Protein AF-A0A7S1XBU0-F1 (afdb_monomer)

Mean predicted aligned error: 13.97 Å

InterPro domains:
  IPR010404 Chromophore lyase CpcT/CpeT [PF06206] (112-309)
  IPR010404 Chromophore lyase CpcT/CpeT [cd16338] (110-313)
  IPR038672 Chromophore lyase CpcT/CpeT superfamily [G3DSA:2.40.128.590] (106-317)

pLDDT: mean 77.62, std 25.56, range [22.45, 98.62]

Radius of gyration: 26.63 Å; Cα contacts (8 Å, |Δi|>4): 495; chains: 1; bounding box: 81×76×56 Å

Nearest PDB structures (foldseek):
  4o4s-assembly1_A  TM=8.008E-01  e=4.199E-09  Nostoc sp. PCC 7120 = FACHB-418
  3fdc-assembly1_A-2  TM=3.482E-01  e=1.605E+00  Gallus gallus
  2pff-assembly1_B  TM=5.031E-01  e=8.717E+00  Saccharomyces cerevisiae
  3e95-assembly1_C  TM=2.896E-01  e=5.050E+00  Plasmodium falciparum 3D7

Secondary structure (DSSP, 8-state):
------------------PPP-------------------------------HHHHHHHHHHHHHHHHHHHTTS--S-----------TTSHHHHHHHHHHHHHHHHHHHHHHHHHSEEEE-HHHHHHHHHTT--SGGG-----EEEEEEE-HHHH-TTEEEEEEEETT-TT-EEEEEEEEEEE-TT-SS--EEEEEEEEPHHHHHHHHHTTT-GGGS---GGGEEEE-TT--EEEEEE-S--TTSTT--EEEEEEGGG-EEEEETTTTEEEEEE-EEEE-SSEEEE--EEEETT--EEES-TT---EEEEEE-TTSTTHHHHHT-PPP----

Organism: NCBI:txid31354

Solvent-accessible surface area (backbone atoms only — not comparable to full-atom values): 19928 Å² total; per-residue (Å²): 141,83,89,82,84,83,88,85,87,86,82,79,92,75,90,80,84,87,80,81,89,78,92,77,90,80,84,88,82,90,83,88,84,89,84,87,86,84,88,80,95,71,89,76,80,78,72,70,87,66,71,50,74,67,49,52,49,49,54,48,53,51,48,53,50,52,48,54,56,51,60,72,67,68,77,85,67,97,65,89,76,75,70,74,72,76,70,50,78,82,34,71,66,46,44,51,53,50,52,53,45,53,51,52,25,49,56,50,48,57,53,46,52,65,42,62,39,49,39,28,34,18,54,70,55,31,54,55,31,46,76,70,73,29,39,45,71,94,50,62,24,61,73,42,44,30,40,37,27,44,74,32,39,94,63,70,34,82,46,27,32,42,36,42,30,20,38,73,28,28,66,85,47,62,80,48,71,47,38,36,39,46,42,73,36,88,84,44,90,85,39,30,33,36,32,41,42,42,41,63,37,72,68,54,50,48,59,31,53,79,50,68,64,40,65,90,81,46,98,64,54,74,85,45,47,71,50,59,50,78,70,52,40,35,39,33,38,80,50,92,60,79,50,90,94,49,84,67,53,70,30,35,40,36,38,32,65,94,69,28,28,75,45,81,36,83,88,78,72,40,55,33,40,36,30,55,47,33,40,34,34,82,56,36,45,29,40,35,55,33,34,21,36,89,88,64,47,81,71,52,62,49,86,77,70,53,57,51,56,17,36,55,48,49,94,85,44,96,58,32,27,37,75,70,49,50,68,79,76,88,77,81,130

Sequence (333 aa):
MGFVGPVWWSRKEEDIPCRRNQSKRLNGVRVTVLASSRSEDLGAFDGVLRDSVLETKWKREERERSAAERQGKCDVCAQETVTPSLASPYSAQSLARRMVRRDLARRRMDEFLAWFSGDFDNYAQVAQERALGLFPREGGGHEHIHCQLQNLDSTLGNGHIFAKYYFDGNPSKIFRSRLYRVSISDSSASGELEMRIYRFYAETESRLREHNFDVTKVDLTKDDLYEWLEGCEVFWYKGDGNVEGLNHQPHFIGYMEGGGCSVFSREIQGMIHIKDDLIMTQKDLWVNDRGFTDNGDYVYGNRRGIHYKMQRVLPGDELWWTVTGSPPSNEHV

Structure (mmCIF, N/CA/C/O backbone):
data_AF-A0A7S1XBU0-F1
#
_entry.id   AF-A0A7S1XBU0-F1
#
loop_
_atom_site.group_PDB
_atom_site.id
_atom_site.type_symbol
_atom_site.label_atom_id
_atom_site.label_alt_id
_atom_site.label_comp_id
_atom_site.label_asym_id
_atom_site.label_entity_id
_atom_site.label_seq_id
_atom_site.pdbx_PDB_ins_code
_atom_site.Cartn_x
_atom_site.Cartn_y
_atom_site.Cartn_z
_atom_site.occupancy
_atom_site.B_iso_or_equiv
_atom_site.auth_seq_id
_atom_site.auth_comp_id
_atom_site.auth_asym_id
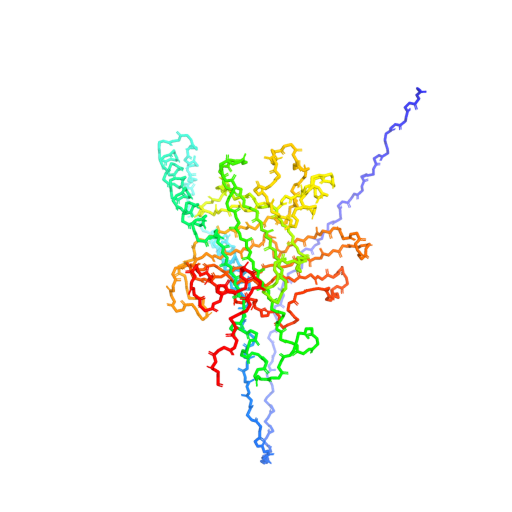_atom_site.auth_atom_id
_atom_site.pdbx_PDB_model_num
ATOM 1 N N . MET A 1 1 ? 45.589 -10.520 23.676 1.00 29.72 1 MET A N 1
ATOM 2 C CA . MET A 1 1 ? 46.469 -11.229 22.720 1.00 29.72 1 MET A CA 1
ATOM 3 C C . MET A 1 1 ? 46.514 -12.691 23.119 1.00 29.72 1 MET A C 1
ATOM 5 O O . MET A 1 1 ? 46.835 -12.961 24.265 1.00 29.72 1 MET A O 1
ATOM 9 N N . GLY A 1 2 ? 46.143 -13.596 22.213 1.00 29.47 2 GLY A N 1
ATOM 10 C CA . GLY A 1 2 ? 46.137 -15.041 22.460 1.00 29.47 2 GLY A CA 1
ATOM 11 C C . GLY A 1 2 ? 45.048 -15.748 21.660 1.00 29.47 2 GLY A C 1
ATOM 12 O O . GLY A 1 2 ? 44.014 -16.100 22.207 1.00 29.47 2 GLY A O 1
ATOM 13 N N . PHE A 1 3 ? 45.276 -15.862 20.352 1.00 22.45 3 PHE A N 1
ATOM 14 C CA . PHE A 1 3 ? 44.464 -16.579 19.369 1.00 22.45 3 PHE A CA 1
ATOM 15 C C . PHE A 1 3 ? 44.333 -18.073 19.700 1.00 22.45 3 PHE A C 1
ATOM 17 O O . PHE A 1 3 ? 45.345 -18.717 19.958 1.00 22.45 3 PHE A O 1
ATOM 24 N N . VAL A 1 4 ? 43.132 -18.637 19.533 1.00 28.11 4 VAL A N 1
ATOM 25 C CA . VAL A 1 4 ? 42.937 -20.051 19.172 1.00 28.11 4 VAL A CA 1
ATOM 26 C C . VAL A 1 4 ? 41.766 -20.129 18.185 1.00 28.11 4 VAL A C 1
ATOM 28 O O . VAL A 1 4 ? 40.623 -19.863 18.544 1.00 28.11 4 VAL A O 1
ATOM 31 N N . GLY A 1 5 ? 42.069 -20.444 16.926 1.00 24.11 5 GLY A N 1
ATOM 32 C CA . GLY A 1 5 ? 41.112 -20.922 15.919 1.00 24.11 5 GLY A CA 1
ATOM 33 C C . GLY A 1 5 ? 41.384 -22.402 15.600 1.00 24.11 5 GLY A C 1
ATOM 34 O O . GLY A 1 5 ? 42.206 -23.026 16.267 1.00 24.11 5 GLY A O 1
ATOM 35 N N . PRO A 1 6 ? 40.786 -22.962 14.539 1.00 28.69 6 PRO A N 1
ATOM 36 C CA . PRO A 1 6 ? 39.412 -23.455 14.524 1.00 28.69 6 PRO A CA 1
ATOM 37 C C . PRO A 1 6 ? 39.359 -24.992 14.419 1.00 28.69 6 PRO A C 1
ATOM 39 O O . PRO A 1 6 ? 40.221 -25.618 13.803 1.00 28.69 6 PRO A O 1
ATOM 42 N N . VAL A 1 7 ? 38.307 -25.604 14.972 1.00 26.03 7 VAL A N 1
ATOM 43 C CA . VAL A 1 7 ? 38.049 -27.047 14.832 1.00 26.03 7 VAL A CA 1
ATOM 44 C C . VAL A 1 7 ? 37.130 -27.286 13.640 1.00 26.03 7 VAL A C 1
ATOM 46 O O . VAL A 1 7 ? 35.955 -26.927 13.647 1.00 26.03 7 VAL A O 1
ATOM 49 N N . TRP A 1 8 ? 37.705 -27.912 12.620 1.00 23.62 8 TRP A N 1
ATOM 50 C CA . TRP A 1 8 ? 37.027 -28.490 11.471 1.00 23.62 8 TRP A CA 1
ATOM 51 C C . TRP A 1 8 ? 36.286 -29.767 11.881 1.00 23.62 8 TRP A C 1
ATOM 53 O O . TRP A 1 8 ? 36.891 -30.668 12.459 1.00 23.62 8 TRP A O 1
ATOM 63 N N . TRP A 1 9 ? 35.014 -29.887 11.504 1.00 25.33 9 TRP A N 1
ATOM 64 C CA . TRP A 1 9 ? 34.333 -31.178 11.415 1.00 25.33 9 TRP A CA 1
ATOM 65 C C . TRP A 1 9 ? 33.979 -31.445 9.956 1.00 25.33 9 TRP A C 1
ATOM 67 O O . TRP A 1 9 ? 33.115 -30.798 9.376 1.00 25.33 9 TRP A O 1
ATOM 77 N N . SER A 1 10 ? 34.685 -32.413 9.374 1.00 24.23 10 SER A N 1
ATOM 78 C CA . SER A 1 10 ? 34.325 -33.088 8.134 1.00 24.23 10 SER A CA 1
ATOM 79 C C . SER A 1 10 ? 33.956 -34.520 8.498 1.00 24.23 10 SER A C 1
ATOM 81 O O . SER A 1 10 ? 34.768 -35.234 9.097 1.00 24.23 10 SER A O 1
ATOM 83 N N . ARG A 1 11 ? 32.736 -34.955 8.168 1.00 28.02 11 ARG A N 1
ATOM 84 C CA . ARG A 1 11 ? 32.425 -36.384 8.107 1.00 28.02 11 ARG A CA 1
ATOM 85 C C . ARG A 1 11 ? 31.273 -36.689 7.147 1.00 28.02 11 ARG A C 1
ATOM 87 O O . ARG A 1 11 ? 30.118 -36.454 7.463 1.00 28.02 11 ARG A O 1
ATOM 94 N N . LYS A 1 12 ? 31.698 -37.293 6.035 1.00 27.72 12 LYS A N 1
ATOM 95 C CA . LYS A 1 12 ? 31.129 -38.434 5.302 1.00 27.72 12 LYS A CA 1
ATOM 96 C C . LYS A 1 12 ? 29.711 -38.309 4.740 1.00 27.72 12 LYS A C 1
ATOM 98 O O . LYS A 1 12 ? 28.726 -38.544 5.426 1.00 27.72 12 LYS A O 1
ATOM 103 N N . GLU A 1 13 ? 29.689 -38.089 3.428 1.00 29.03 13 GLU A N 1
ATOM 104 C CA . GLU A 1 13 ? 28.691 -38.630 2.507 1.00 29.03 13 GLU A CA 1
ATOM 105 C C . GLU A 1 13 ? 28.627 -40.160 2.661 1.00 29.03 13 GLU A C 1
ATOM 107 O O . GLU A 1 13 ? 29.652 -40.844 2.591 1.00 29.03 13 GLU A O 1
ATOM 112 N N . GLU A 1 14 ? 27.427 -40.686 2.905 1.00 31.09 14 GLU A N 1
ATOM 113 C CA . GLU A 1 14 ? 27.112 -42.108 2.790 1.00 31.09 14 GLU A CA 1
ATOM 114 C C . GLU A 1 14 ? 26.191 -42.311 1.583 1.00 31.09 14 GLU A C 1
ATOM 116 O O . GLU A 1 14 ? 25.179 -41.627 1.415 1.00 31.09 14 GLU A O 1
ATOM 121 N N . ASP A 1 15 ? 26.596 -43.253 0.733 1.00 28.41 15 ASP A N 1
ATOM 122 C CA . ASP A 1 15 ? 25.962 -43.648 -0.518 1.00 28.41 15 ASP A CA 1
ATOM 123 C C . ASP A 1 15 ? 24.523 -44.155 -0.324 1.00 28.41 15 ASP A C 1
ATOM 125 O O . ASP A 1 15 ? 24.266 -45.109 0.415 1.00 28.41 15 ASP A O 1
ATOM 129 N N . ILE A 1 16 ? 23.576 -43.578 -1.071 1.00 33.28 16 ILE A N 1
ATOM 130 C CA . ILE A 1 16 ? 22.188 -44.052 -1.164 1.00 33.28 16 ILE A CA 1
ATOM 131 C C . ILE A 1 16 ? 22.043 -44.925 -2.424 1.00 33.28 16 ILE A C 1
ATOM 133 O O . ILE A 1 16 ? 22.116 -44.402 -3.540 1.00 33.28 16 ILE A O 1
ATOM 137 N N . PRO A 1 17 ? 21.781 -46.243 -2.313 1.00 32.31 17 PRO A N 1
ATOM 138 C CA . PRO A 1 17 ? 21.561 -47.079 -3.483 1.00 32.31 17 PRO A CA 1
ATOM 139 C C . PRO A 1 17 ? 20.142 -46.916 -4.048 1.00 32.31 17 PRO A C 1
ATOM 141 O O . PRO A 1 17 ? 19.124 -47.119 -3.384 1.00 32.31 17 PRO A O 1
ATOM 144 N N . CYS A 1 18 ? 20.113 -46.608 -5.341 1.00 24.56 18 CYS A N 1
ATOM 145 C CA . CYS A 1 18 ? 18.953 -46.483 -6.213 1.00 24.56 18 CYS A CA 1
ATOM 146 C C . CYS A 1 18 ? 18.118 -47.788 -6.248 1.00 24.56 18 CYS A C 1
ATOM 148 O O . CYS A 1 18 ? 18.567 -48.806 -6.783 1.00 24.56 18 CYS A O 1
ATOM 150 N N . ARG A 1 19 ? 16.886 -47.786 -5.710 1.00 29.34 19 ARG A N 1
ATOM 151 C CA . ARG A 1 19 ? 15.936 -48.907 -5.871 1.00 29.34 19 ARG A CA 1
ATOM 152 C C . ARG A 1 19 ? 15.031 -48.697 -7.084 1.00 29.34 19 ARG A C 1
ATOM 154 O O . ARG A 1 19 ? 14.256 -47.751 -7.159 1.00 29.34 19 ARG A O 1
ATOM 161 N N . ARG A 1 20 ? 15.128 -49.648 -8.017 1.00 29.42 20 ARG A N 1
ATOM 162 C CA . ARG A 1 20 ? 14.283 -49.810 -9.207 1.00 29.42 20 ARG A CA 1
ATOM 163 C C . ARG A 1 20 ? 12.822 -50.090 -8.843 1.00 29.42 20 ARG A C 1
ATOM 165 O O . ARG A 1 20 ? 12.534 -50.984 -8.050 1.00 29.42 20 ARG A O 1
ATOM 172 N N . ASN A 1 21 ? 11.926 -49.401 -9.546 1.00 29.02 21 ASN A N 1
ATOM 173 C CA . ASN A 1 21 ? 10.512 -49.737 -9.680 1.00 29.02 21 ASN A CA 1
ATOM 174 C C . ASN A 1 21 ? 10.328 -51.157 -10.240 1.00 29.02 21 ASN A C 1
ATOM 176 O O . ASN A 1 21 ? 10.861 -51.485 -11.300 1.00 29.02 21 ASN A O 1
ATOM 180 N N . GLN A 1 22 ? 9.504 -51.969 -9.577 1.00 28.19 22 GLN A N 1
ATOM 181 C CA . GLN A 1 22 ? 8.858 -53.131 -10.186 1.00 28.19 22 GLN A CA 1
ATOM 182 C C . GLN A 1 22 ? 7.344 -52.956 -10.101 1.00 28.19 22 GLN A C 1
ATOM 184 O O . GLN A 1 22 ? 6.767 -52.925 -9.017 1.00 28.19 22 GLN A O 1
ATOM 189 N N . SER A 1 23 ? 6.701 -52.860 -11.265 1.00 27.66 23 SER A N 1
ATOM 190 C CA . SER A 1 23 ? 5.251 -52.958 -11.386 1.00 27.66 23 SER A CA 1
ATOM 191 C C . SER A 1 23 ? 4.812 -54.401 -11.139 1.00 27.66 23 SER A C 1
ATOM 193 O O . SER A 1 23 ? 5.360 -55.319 -11.754 1.00 27.66 23 SER A O 1
ATOM 195 N N . LYS A 1 24 ? 3.764 -54.603 -10.342 1.00 30.05 24 LYS A N 1
ATOM 196 C CA . LYS A 1 24 ? 2.944 -55.815 -10.399 1.00 30.05 24 LYS A CA 1
ATOM 197 C C . LYS A 1 24 ? 1.480 -55.414 -10.539 1.00 30.05 24 LYS A C 1
ATOM 199 O O . LYS A 1 24 ? 0.909 -54.795 -9.651 1.00 30.05 24 LYS A O 1
ATOM 204 N N . ARG A 1 25 ? 0.900 -55.780 -11.685 1.00 28.72 25 ARG A N 1
ATOM 205 C CA . ARG A 1 25 ? -0.547 -55.907 -11.887 1.00 28.72 25 ARG A CA 1
ATOM 206 C C . ARG A 1 25 ? -1.045 -57.082 -11.055 1.00 28.72 25 ARG A C 1
ATOM 208 O O . ARG A 1 25 ? -0.448 -58.149 -11.153 1.00 28.72 25 ARG A O 1
ATOM 215 N N . LEU A 1 26 ? -2.164 -56.919 -10.355 1.00 31.89 26 LEU A N 1
ATOM 216 C CA . LEU A 1 26 ? -3.049 -58.019 -9.978 1.00 31.89 26 LEU A CA 1
ATOM 217 C C . LEU A 1 26 ? -4.512 -57.558 -10.024 1.00 31.89 26 LEU A C 1
ATOM 219 O O . LEU A 1 26 ? -4.818 -56.372 -9.946 1.00 31.89 26 LEU A O 1
ATOM 223 N N . ASN A 1 27 ? -5.355 -58.553 -10.273 1.00 29.84 27 ASN A N 1
ATOM 224 C CA . ASN A 1 27 ? -6.700 -58.506 -10.824 1.00 29.84 27 ASN A CA 1
ATOM 225 C C . ASN A 1 27 ? -7.773 -57.990 -9.857 1.00 29.8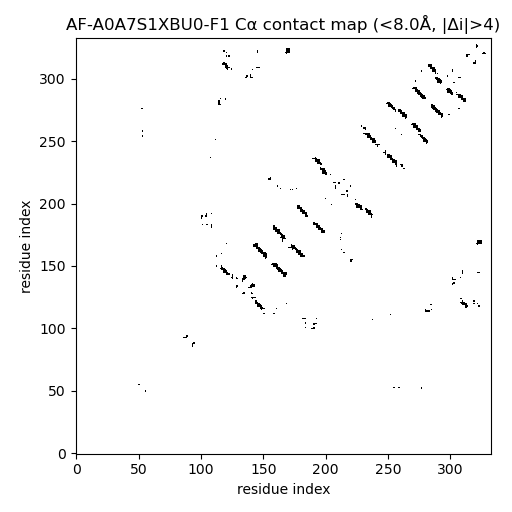4 27 ASN A C 1
ATOM 227 O O . ASN A 1 27 ? -7.576 -57.919 -8.648 1.00 29.84 27 ASN A O 1
ATOM 231 N N . GLY A 1 28 ? -8.919 -57.638 -10.444 1.00 26.94 28 GLY A N 1
ATOM 232 C CA . GLY A 1 28 ? -10.021 -56.962 -9.781 1.00 26.94 28 GLY A CA 1
ATOM 233 C C . GLY A 1 28 ? -10.907 -57.834 -8.901 1.00 26.94 28 GLY A C 1
ATOM 234 O O . GLY A 1 28 ? -10.901 -59.056 -8.993 1.00 26.94 28 GLY A O 1
ATOM 235 N N . VAL A 1 29 ? -11.751 -57.146 -8.133 1.00 26.48 29 VAL A N 1
ATOM 236 C CA . VAL A 1 29 ? -13.045 -57.626 -7.643 1.00 26.48 29 VAL A CA 1
ATOM 237 C C . VAL A 1 29 ? -13.988 -56.420 -7.628 1.00 26.48 29 VAL A C 1
ATOM 239 O O . VAL A 1 29 ? -13.704 -55.397 -7.009 1.00 26.48 29 VAL A O 1
ATOM 242 N N . ARG A 1 30 ? -15.098 -56.538 -8.360 1.00 26.58 30 ARG A N 1
ATOM 243 C CA . ARG A 1 30 ? -16.264 -55.651 -8.283 1.00 26.58 30 ARG A CA 1
ATOM 244 C C . ARG A 1 30 ? -17.042 -56.008 -7.020 1.00 26.58 30 ARG A C 1
ATOM 246 O O . ARG A 1 30 ? -17.397 -57.171 -6.856 1.00 26.58 30 ARG A O 1
ATOM 253 N N . VAL A 1 31 ? -17.392 -55.016 -6.208 1.00 26.94 31 VAL A N 1
ATOM 254 C CA . VAL A 1 31 ? -18.492 -55.142 -5.245 1.00 26.94 31 VAL A CA 1
ATOM 255 C C . VAL A 1 31 ? -19.471 -54.008 -5.509 1.00 26.94 31 VAL A C 1
ATOM 257 O O . VAL A 1 31 ? -19.143 -52.832 -5.390 1.00 26.94 31 VAL A O 1
ATOM 260 N N . THR A 1 32 ? -20.667 -54.396 -5.939 1.00 24.42 32 THR A N 1
ATOM 261 C CA . THR A 1 32 ? -21.840 -53.542 -6.098 1.00 24.42 32 THR A CA 1
ATOM 262 C C . THR A 1 32 ? -22.663 -53.669 -4.824 1.00 24.42 32 THR A C 1
ATOM 264 O O . THR A 1 32 ? -23.050 -54.779 -4.470 1.00 24.42 32 THR A O 1
ATOM 267 N N . VAL A 1 33 ? -22.962 -52.556 -4.158 1.00 26.31 33 VAL A N 1
ATOM 268 C CA . VAL A 1 33 ? -24.043 -52.492 -3.167 1.00 26.31 33 VAL A CA 1
ATOM 269 C C . VAL A 1 33 ? -24.947 -51.331 -3.560 1.00 26.31 33 VAL A C 1
ATOM 271 O O . VAL A 1 33 ? -24.549 -50.172 -3.513 1.00 26.31 33 VAL A O 1
ATOM 274 N N . LEU A 1 34 ? -26.153 -51.678 -4.002 1.00 24.38 34 LEU A N 1
ATOM 275 C CA . LEU A 1 34 ? -27.295 -50.781 -4.117 1.00 24.38 34 LEU A CA 1
ATOM 276 C C . LEU A 1 34 ? -28.132 -50.944 -2.849 1.00 24.38 34 LEU A C 1
ATOM 278 O O . LEU A 1 34 ? -28.569 -52.055 -2.557 1.00 24.38 34 LEU A O 1
ATOM 282 N N . ALA A 1 35 ? -28.415 -49.847 -2.154 1.00 25.53 35 ALA A N 1
ATOM 283 C CA . ALA A 1 35 ? -29.636 -49.703 -1.371 1.00 25.53 35 ALA A CA 1
ATOM 284 C C . ALA A 1 35 ? -29.972 -48.216 -1.235 1.00 25.53 35 ALA A C 1
ATOM 286 O O . ALA A 1 35 ? -29.141 -47.401 -0.845 1.00 25.53 35 ALA A O 1
ATOM 287 N N . SER A 1 36 ? -31.199 -47.887 -1.623 1.00 25.34 36 SER A N 1
ATOM 288 C CA . SER A 1 36 ? -31.783 -46.553 -1.660 1.00 25.34 36 SER A CA 1
ATOM 289 C C . SER A 1 36 ? -32.419 -46.176 -0.322 1.00 25.34 36 SER A C 1
ATOM 291 O O . SER A 1 36 ? -33.006 -47.047 0.316 1.00 25.34 36 SER A O 1
ATOM 293 N N . SER A 1 37 ? -32.475 -44.890 0.019 1.00 26.62 37 SER A N 1
ATOM 294 C CA . SER A 1 37 ? -33.727 -44.171 0.334 1.00 26.62 37 SER A CA 1
ATOM 295 C C . SER A 1 37 ? -33.436 -42.708 0.706 1.00 26.62 37 SER A C 1
ATOM 297 O O . SER A 1 37 ? -32.292 -42.319 0.896 1.00 26.62 37 SER A O 1
ATOM 299 N N . ARG A 1 38 ? -34.490 -41.896 0.618 1.00 25.75 38 ARG A N 1
ATOM 300 C CA . ARG A 1 38 ? -34.554 -40.453 0.348 1.00 25.75 38 ARG A CA 1
ATOM 301 C C . ARG A 1 38 ? -34.405 -39.544 1.582 1.00 25.75 38 ARG A C 1
ATOM 303 O O . ARG A 1 38 ? -34.593 -40.008 2.696 1.00 25.75 38 ARG A O 1
ATOM 310 N N . SER A 1 39 ? -34.286 -38.248 1.238 1.00 24.98 39 SER A N 1
ATOM 311 C CA . SER A 1 39 ? -34.705 -37.012 1.938 1.00 24.98 39 SER A CA 1
ATOM 312 C C . SER A 1 39 ? -33.729 -36.496 3.008 1.00 24.98 39 SER A C 1
ATOM 314 O O . SER A 1 39 ? -33.247 -37.282 3.803 1.00 24.98 39 SER A O 1
ATOM 316 N N . GLU A 1 40 ? -33.339 -35.220 3.081 1.00 26.47 40 GLU A N 1
ATOM 317 C CA . GLU A 1 40 ? -34.032 -33.958 2.773 1.00 26.47 40 GLU A CA 1
ATOM 318 C C . GLU A 1 40 ? -33.045 -32.844 2.355 1.00 26.47 40 GLU A C 1
ATOM 320 O O . GLU A 1 40 ? -31.836 -32.942 2.564 1.00 26.47 40 GLU A O 1
ATOM 325 N N . ASP A 1 41 ? -33.606 -31.796 1.751 1.00 34.25 41 ASP A N 1
ATOM 326 C CA . ASP A 1 41 ? -32.986 -30.547 1.311 1.00 34.25 41 ASP A CA 1
ATOM 327 C C . ASP A 1 41 ? -32.130 -29.844 2.376 1.00 34.25 41 ASP A C 1
ATOM 329 O O . ASP A 1 41 ? -32.646 -29.342 3.371 1.00 34.25 41 ASP A O 1
ATOM 333 N N . LEU A 1 42 ? -30.845 -29.659 2.070 1.00 27.70 42 LEU A N 1
ATOM 334 C CA . LEU A 1 42 ? -30.080 -28.469 2.443 1.00 27.70 42 LEU A CA 1
ATOM 335 C C . LEU A 1 42 ? -29.182 -28.117 1.256 1.00 27.70 42 LEU A C 1
ATOM 337 O O . LEU A 1 42 ? -28.325 -28.903 0.854 1.00 27.70 42 LEU A O 1
ATOM 341 N N . GLY A 1 43 ? -29.427 -26.947 0.664 1.00 25.59 43 GLY A N 1
ATOM 342 C CA . GLY A 1 43 ? -28.693 -26.433 -0.487 1.00 25.59 43 GLY A CA 1
ATOM 343 C C . GLY A 1 43 ? -27.195 -26.378 -0.207 1.00 25.59 43 GLY A C 1
ATOM 344 O O . GLY A 1 43 ? -26.714 -25.502 0.511 1.00 25.59 43 GLY A O 1
ATOM 345 N N . ALA A 1 44 ? -26.467 -27.323 -0.793 1.00 25.05 44 ALA A N 1
ATOM 346 C CA . ALA A 1 44 ? -25.021 -27.327 -0.828 1.00 25.05 44 ALA A CA 1
ATOM 347 C C . ALA A 1 44 ? -24.548 -26.123 -1.653 1.00 25.05 44 ALA A C 1
ATOM 349 O O . ALA A 1 44 ? -24.582 -26.134 -2.884 1.00 25.05 44 ALA A O 1
ATOM 350 N N . PHE A 1 45 ? -24.092 -25.075 -0.965 1.00 30.73 45 PHE A N 1
ATOM 351 C CA . PHE A 1 45 ? -23.073 -24.189 -1.513 1.00 30.73 45 PHE A CA 1
ATOM 352 C C . PHE A 1 45 ? -21.807 -25.032 -1.672 1.00 30.73 45 PHE A C 1
ATOM 354 O O . PHE A 1 45 ? -20.984 -25.129 -0.764 1.00 30.73 45 PHE A O 1
ATOM 361 N N . ASP A 1 46 ? -21.686 -25.681 -2.827 1.00 25.53 46 ASP A N 1
ATOM 362 C CA . ASP A 1 46 ? -20.451 -26.308 -3.281 1.00 25.53 46 ASP A CA 1
ATOM 363 C C . ASP A 1 46 ? -19.485 -25.188 -3.694 1.00 25.53 46 ASP A C 1
ATOM 365 O O . ASP A 1 46 ? -19.255 -24.884 -4.866 1.00 25.53 46 ASP A O 1
ATOM 369 N N . GLY A 1 47 ? -18.993 -24.473 -2.681 1.00 27.42 47 GLY A N 1
ATOM 370 C CA . GLY A 1 47 ? -17.839 -23.602 -2.781 1.00 27.42 47 GLY A CA 1
ATOM 371 C C . GLY A 1 47 ? -16.619 -24.487 -2.954 1.00 27.42 47 GLY A C 1
ATOM 372 O O . GLY A 1 47 ? -15.894 -24.738 -1.995 1.00 27.42 47 GLY A O 1
ATOM 373 N N . VAL A 1 48 ? -16.427 -24.983 -4.177 1.00 27.16 48 VAL A N 1
ATOM 374 C CA . VAL A 1 48 ? -15.172 -25.589 -4.611 1.00 27.16 48 VAL A CA 1
ATOM 375 C C . VAL A 1 48 ? -14.066 -24.630 -4.178 1.00 27.16 48 VAL A C 1
ATOM 377 O O . VAL A 1 48 ? -14.008 -23.500 -4.662 1.00 27.16 48 VAL A O 1
ATOM 380 N N . LEU A 1 49 ? -13.235 -25.065 -3.228 1.00 33.69 49 LEU A N 1
ATOM 381 C CA . LEU A 1 49 ? -11.940 -24.469 -2.917 1.00 33.69 49 LEU A CA 1
ATOM 382 C C . LEU A 1 49 ? -11.168 -24.409 -4.233 1.00 33.69 49 LEU A C 1
ATOM 384 O O . LEU A 1 49 ? -10.625 -25.408 -4.699 1.00 33.69 49 LEU A O 1
ATOM 388 N N . ARG A 1 50 ? -11.243 -23.255 -4.890 1.00 45.03 50 ARG A N 1
ATOM 389 C CA . ARG A 1 50 ? -10.526 -22.973 -6.123 1.00 45.03 50 ARG A CA 1
ATOM 390 C C . ARG A 1 50 ? -9.206 -22.342 -5.738 1.00 45.03 50 ARG A C 1
ATOM 392 O O . ARG A 1 50 ? -9.167 -21.429 -4.916 1.00 45.03 50 ARG A O 1
ATOM 399 N N . ASP A 1 51 ? -8.166 -22.891 -6.340 1.00 37.25 51 ASP A N 1
ATOM 400 C CA . ASP A 1 51 ? -6.776 -22.487 -6.244 1.00 37.25 51 ASP A CA 1
ATOM 401 C C . ASP A 1 51 ? -6.615 -20.979 -6.051 1.00 37.25 51 ASP A C 1
ATOM 403 O O . ASP A 1 51 ? -7.105 -20.182 -6.857 1.00 37.25 51 ASP A O 1
ATOM 407 N N . SER A 1 52 ? -5.891 -20.573 -5.006 1.00 51.88 52 SER A N 1
ATOM 408 C CA . SER A 1 52 ? -5.480 -19.175 -4.881 1.00 51.88 52 SER A CA 1
ATOM 409 C C . SER A 1 52 ? -4.641 -18.758 -6.101 1.00 51.88 52 SER A C 1
ATOM 411 O O . SER A 1 52 ? -4.111 -19.592 -6.842 1.00 51.88 52 SER A O 1
ATOM 413 N N . VAL A 1 53 ? -4.473 -17.453 -6.330 1.00 53.16 53 VAL A N 1
ATOM 414 C CA . VAL A 1 53 ? -3.598 -16.949 -7.408 1.00 53.16 53 VAL A CA 1
ATOM 415 C C . VAL A 1 53 ? -2.175 -17.522 -7.276 1.00 53.16 53 VAL A C 1
ATOM 417 O O . VAL A 1 53 ? -1.560 -17.878 -8.285 1.00 53.16 53 VAL A O 1
ATOM 420 N N . LEU A 1 54 ? -1.694 -17.719 -6.040 1.00 48.16 54 LEU A N 1
ATOM 421 C CA . LEU A 1 54 ? -0.442 -18.425 -5.747 1.00 48.16 54 LEU A CA 1
ATOM 422 C C . LEU A 1 54 ? -0.467 -19.880 -6.217 1.00 48.16 54 LEU A C 1
ATOM 424 O O . LEU A 1 54 ? 0.504 -20.343 -6.805 1.00 48.16 54 LEU A O 1
ATOM 428 N N . GLU A 1 55 ? -1.567 -20.596 -6.008 1.00 49.91 55 GLU A N 1
ATOM 429 C CA . GLU A 1 55 ? -1.709 -21.985 -6.439 1.00 49.91 55 GLU A CA 1
ATOM 430 C C . GLU A 1 55 ? -1.828 -22.098 -7.970 1.00 49.91 55 GLU A C 1
ATOM 432 O O . GLU A 1 55 ? -1.268 -23.015 -8.568 1.00 49.91 55 GLU A O 1
ATOM 437 N N . THR A 1 56 ? -2.432 -21.110 -8.635 1.00 51.84 56 THR A N 1
ATOM 438 C CA . THR A 1 56 ? -2.461 -21.023 -10.106 1.00 51.84 56 THR A CA 1
ATOM 439 C C . THR A 1 56 ? -1.064 -20.773 -10.686 1.00 51.84 56 THR A C 1
ATOM 441 O O . THR A 1 56 ? -0.677 -21.414 -11.670 1.00 51.84 56 THR A O 1
ATOM 444 N N . LYS A 1 57 ? -0.275 -19.877 -10.072 1.00 56.25 57 LYS A N 1
ATOM 445 C CA . LYS A 1 57 ? 1.116 -19.628 -10.476 1.00 56.25 57 LYS A CA 1
ATOM 446 C C . LYS A 1 57 ? 2.008 -20.832 -10.173 1.00 56.25 57 LYS A C 1
ATOM 448 O O . LYS A 1 57 ? 2.736 -21.261 -11.059 1.00 56.25 57 LYS A O 1
ATOM 453 N N . TRP A 1 58 ? 1.886 -21.436 -8.991 1.00 60.16 58 TRP A N 1
ATOM 454 C CA . TRP A 1 58 ? 2.609 -22.654 -8.623 1.00 60.16 58 TRP A CA 1
ATOM 455 C C . TRP A 1 58 ? 2.313 -23.796 -9.600 1.00 60.16 58 TRP A C 1
ATOM 457 O O . TRP A 1 58 ? 3.240 -24.386 -10.145 1.00 60.16 58 TRP A O 1
ATOM 467 N N . LYS A 1 59 ? 1.041 -24.033 -9.944 1.00 56.09 59 LYS A N 1
ATOM 468 C CA . LYS A 1 59 ? 0.651 -25.030 -10.957 1.00 56.09 59 LYS A CA 1
ATOM 469 C C . LYS A 1 59 ? 1.209 -24.705 -12.344 1.00 56.09 59 LYS A C 1
ATOM 471 O O . LYS A 1 59 ? 1.496 -25.622 -13.114 1.00 56.09 59 LYS A O 1
ATOM 476 N N . ARG A 1 60 ? 1.380 -23.426 -12.695 1.00 62.59 60 ARG A N 1
ATOM 477 C CA . ARG A 1 60 ? 2.042 -23.011 -13.942 1.00 62.59 60 ARG A CA 1
ATOM 478 C C . ARG A 1 60 ? 3.550 -23.268 -13.894 1.00 62.59 60 ARG A C 1
ATOM 480 O O . ARG A 1 60 ? 4.067 -23.894 -14.813 1.00 62.59 60 ARG A O 1
ATOM 487 N N . GLU A 1 61 ? 4.228 -22.861 -12.826 1.00 63.81 61 GLU A N 1
ATOM 488 C CA . GLU A 1 61 ? 5.665 -23.082 -12.619 1.00 63.81 61 GLU A CA 1
ATOM 489 C C . GLU A 1 61 ? 6.001 -24.583 -12.537 1.00 63.81 61 GLU A C 1
ATOM 491 O O . GLU A 1 61 ? 7.004 -25.031 -13.089 1.00 63.81 61 GLU A O 1
ATOM 496 N N . GLU A 1 62 ? 5.138 -25.395 -11.924 1.00 65.06 62 GLU A N 1
ATOM 497 C CA . GLU A 1 62 ? 5.276 -26.852 -11.842 1.00 65.06 62 GLU A CA 1
ATOM 498 C C . GLU A 1 62 ? 5.039 -27.528 -13.203 1.00 65.06 62 GLU A C 1
ATOM 500 O O . GLU A 1 62 ? 5.747 -28.475 -13.557 1.00 65.06 62 GLU A O 1
ATOM 505 N N . ARG A 1 63 ? 4.110 -27.008 -14.022 1.00 66.50 63 ARG A N 1
ATOM 506 C CA . ARG A 1 63 ? 3.924 -27.439 -15.420 1.00 66.50 63 ARG A CA 1
ATOM 507 C C . ARG A 1 63 ? 5.115 -27.070 -16.296 1.00 66.50 63 ARG A C 1
ATOM 509 O O . ARG A 1 63 ? 5.539 -27.902 -17.091 1.00 66.50 63 ARG A O 1
ATOM 516 N N . GLU A 1 64 ? 5.659 -25.866 -16.152 1.00 66.00 64 GLU A N 1
ATOM 517 C CA . GLU A 1 64 ? 6.843 -25.407 -16.889 1.00 66.00 64 GLU A CA 1
ATOM 518 C C . GLU A 1 64 ? 8.089 -26.217 -16.484 1.00 66.00 64 GLU A C 1
ATOM 520 O O . GLU A 1 64 ? 8.837 -26.675 -17.351 1.00 66.00 64 GLU A O 1
ATOM 525 N N . ARG A 1 65 ? 8.251 -26.522 -15.188 1.00 67.75 65 ARG A N 1
ATOM 526 C CA . ARG A 1 65 ? 9.313 -27.399 -14.665 1.00 67.75 65 ARG A CA 1
ATOM 527 C C . ARG A 1 65 ? 9.156 -28.843 -15.149 1.00 67.75 65 ARG A C 1
ATOM 529 O O . ARG A 1 65 ? 10.115 -29.426 -15.644 1.00 67.75 65 ARG A O 1
ATOM 536 N N . SER A 1 66 ? 7.941 -29.390 -15.100 1.00 64.88 66 SER A N 1
ATOM 537 C CA . SER A 1 66 ? 7.626 -30.733 -15.611 1.00 64.88 66 SER A CA 1
ATOM 538 C C . SER A 1 66 ? 7.797 -30.840 -17.129 1.00 64.88 66 SER A C 1
ATOM 540 O O . SER A 1 66 ? 8.174 -31.896 -17.636 1.00 64.88 66 SER A O 1
ATOM 542 N N . ALA A 1 67 ? 7.516 -29.769 -17.877 1.00 58.19 67 ALA A N 1
ATOM 543 C CA . ALA A 1 67 ? 7.750 -29.704 -19.316 1.00 58.19 67 ALA A CA 1
ATOM 544 C C . ALA A 1 67 ? 9.253 -29.694 -19.628 1.00 58.19 67 ALA A C 1
ATOM 546 O O . ALA A 1 67 ? 9.695 -30.485 -20.458 1.00 58.19 67 ALA A O 1
ATOM 547 N N . ALA A 1 68 ? 10.044 -28.894 -18.905 1.00 54.81 68 ALA A N 1
ATOM 548 C CA . ALA A 1 68 ? 11.502 -28.883 -19.023 1.00 54.81 68 ALA A CA 1
ATOM 549 C C . ALA A 1 68 ? 12.130 -30.247 -18.667 1.00 54.81 68 ALA A C 1
ATOM 551 O O . ALA A 1 68 ? 13.031 -30.724 -19.355 1.00 54.81 68 ALA A O 1
ATOM 552 N N . GLU A 1 69 ? 11.606 -30.924 -17.643 1.00 60.25 69 GLU A N 1
ATOM 553 C CA . GLU A 1 69 ? 12.088 -32.237 -17.199 1.00 60.25 69 GLU A CA 1
ATOM 554 C C . GLU A 1 69 ? 11.680 -33.381 -18.150 1.00 60.25 69 GLU A C 1
ATOM 556 O O . GLU A 1 69 ? 12.415 -34.357 -18.316 1.00 60.25 69 GLU A O 1
ATOM 561 N N . ARG A 1 70 ? 10.533 -33.253 -18.836 1.00 53.09 70 ARG A N 1
ATOM 562 C CA . ARG A 1 70 ? 10.136 -34.153 -19.937 1.00 53.09 70 ARG A CA 1
ATOM 563 C C . ARG A 1 70 ? 10.966 -33.920 -21.196 1.00 53.09 70 ARG A C 1
ATOM 565 O O . ARG A 1 70 ? 11.314 -34.897 -21.855 1.00 53.09 70 ARG A O 1
ATOM 572 N N . GLN A 1 71 ? 11.325 -32.672 -21.495 1.00 50.66 71 GLN A N 1
ATOM 573 C CA . GLN A 1 71 ? 12.231 -32.337 -22.596 1.00 50.66 71 GLN A CA 1
ATOM 574 C C . GLN A 1 71 ? 13.605 -33.003 -22.389 1.00 50.66 71 GLN A C 1
ATOM 576 O O . GLN A 1 71 ? 14.133 -33.607 -23.312 1.00 50.66 71 GLN A O 1
ATOM 581 N N . GLY A 1 72 ? 14.122 -33.020 -21.152 1.00 45.91 72 GLY A N 1
ATOM 582 C CA . GLY A 1 72 ? 15.394 -33.673 -20.809 1.00 45.91 72 GLY A CA 1
ATOM 583 C C . GLY A 1 72 ? 15.396 -35.211 -20.819 1.00 45.91 72 GLY A C 1
ATOM 584 O O . GLY A 1 72 ? 16.459 -35.812 -20.683 1.00 45.91 72 GLY A O 1
ATOM 585 N N . LYS A 1 73 ? 14.239 -35.876 -20.973 1.00 47.31 73 LYS A N 1
ATOM 586 C CA . LYS A 1 73 ? 14.124 -37.351 -21.002 1.00 47.31 73 LYS A CA 1
ATOM 587 C C . LYS A 1 73 ? 13.879 -37.945 -22.394 1.00 47.31 73 LYS A C 1
ATOM 589 O O . LYS A 1 73 ? 13.932 -39.167 -22.521 1.00 47.31 73 LYS A O 1
ATOM 594 N N . CYS A 1 74 ? 13.637 -37.125 -23.419 1.00 44.88 74 CYS A N 1
ATOM 595 C CA . CYS A 1 74 ? 13.435 -37.596 -24.798 1.00 44.88 74 CYS A CA 1
ATOM 596 C C . CYS A 1 74 ? 14.713 -37.628 -25.658 1.00 44.88 74 CYS A C 1
ATOM 598 O O . CYS A 1 74 ? 14.669 -38.166 -26.762 1.00 44.88 74 CYS A O 1
ATOM 600 N N . ASP A 1 75 ? 15.855 -37.152 -25.157 1.00 43.94 75 ASP A N 1
ATOM 601 C CA . ASP A 1 75 ? 17.090 -37.030 -25.947 1.00 43.94 75 ASP A CA 1
ATOM 602 C C . ASP A 1 75 ? 18.049 -38.218 -25.761 1.00 43.94 75 ASP A C 1
ATOM 604 O O . ASP A 1 75 ? 19.228 -38.068 -25.446 1.00 43.94 75 ASP A O 1
ATOM 608 N N . VAL A 1 76 ? 17.549 -39.437 -25.987 1.00 49.69 76 VAL A N 1
ATOM 609 C CA . VAL A 1 76 ? 18.410 -40.609 -26.237 1.00 49.69 76 VAL A CA 1
ATOM 610 C C . VAL A 1 76 ? 18.093 -41.174 -27.615 1.00 49.69 76 VAL A C 1
ATOM 612 O O . VAL A 1 76 ? 17.629 -42.299 -27.751 1.00 49.69 76 VAL A O 1
ATOM 615 N N . CYS A 1 77 ? 18.323 -40.369 -28.649 1.00 42.28 77 CYS A N 1
ATOM 616 C CA . CYS A 1 77 ? 18.620 -40.810 -30.010 1.00 42.28 77 CYS A CA 1
ATOM 617 C C . CYS A 1 77 ? 19.442 -39.704 -30.679 1.00 42.28 77 CYS A C 1
ATOM 619 O O . CYS A 1 77 ? 19.060 -38.540 -30.661 1.00 42.28 77 CYS A O 1
ATOM 621 N N . ALA A 1 78 ? 20.600 -40.085 -31.213 1.00 47.66 78 ALA A N 1
ATOM 622 C CA . ALA A 1 78 ? 21.631 -39.204 -31.736 1.00 47.66 78 ALA A CA 1
ATOM 623 C C . ALA A 1 78 ? 21.101 -38.146 -32.718 1.00 47.66 78 ALA A C 1
ATOM 625 O O . ALA A 1 78 ? 20.696 -38.463 -33.835 1.00 47.66 78 ALA A O 1
ATOM 626 N N . GLN A 1 79 ? 21.208 -36.882 -32.322 1.00 38.59 79 GLN A N 1
ATOM 627 C CA . GLN A 1 79 ? 21.417 -35.770 -33.236 1.00 38.59 79 GLN A CA 1
ATOM 628 C C . GLN A 1 79 ? 22.548 -34.934 -32.656 1.00 38.59 79 GLN A C 1
ATOM 630 O O . GLN A 1 79 ? 22.579 -34.677 -31.453 1.00 38.59 79 GLN A O 1
ATOM 635 N N . GLU A 1 80 ? 23.505 -34.580 -33.509 1.00 42.34 80 GLU A N 1
ATOM 636 C CA . GLU A 1 80 ? 24.540 -33.601 -33.207 1.00 42.34 80 GLU A CA 1
ATOM 637 C C . GLU A 1 80 ? 23.857 -32.366 -32.626 1.00 42.34 80 GLU A C 1
ATOM 639 O O . GLU A 1 80 ? 23.172 -31.612 -33.320 1.00 42.34 80 GLU A O 1
ATOM 644 N N . THR A 1 81 ? 23.991 -32.196 -31.315 1.00 37.22 81 THR A N 1
ATOM 645 C CA . THR A 1 81 ? 23.541 -30.996 -30.643 1.00 37.22 81 THR A CA 1
ATOM 646 C C . THR A 1 81 ? 24.455 -29.888 -31.128 1.00 37.22 81 THR A C 1
ATOM 648 O O . THR A 1 81 ? 25.579 -29.712 -30.658 1.00 37.22 81 THR A O 1
ATOM 651 N N . VAL A 1 82 ? 23.966 -29.128 -32.108 1.00 39.47 82 VAL A N 1
ATOM 652 C CA . VAL A 1 82 ? 24.376 -27.741 -32.282 1.00 39.47 82 VAL A CA 1
ATOM 653 C C . VAL A 1 82 ? 24.119 -27.110 -30.924 1.00 39.47 82 VAL A C 1
ATOM 655 O O . VAL A 1 82 ? 22.982 -26.790 -30.580 1.00 39.47 82 VAL A O 1
ATOM 658 N N . THR A 1 83 ? 25.163 -27.026 -30.102 1.00 40.19 83 THR A N 1
ATOM 659 C CA . THR A 1 83 ? 25.128 -26.231 -28.887 1.00 40.19 83 THR A CA 1
ATOM 660 C C . THR A 1 83 ? 24.654 -24.859 -29.342 1.00 40.19 83 THR A C 1
ATOM 662 O O . THR A 1 83 ? 25.293 -24.270 -30.222 1.00 40.19 83 THR A O 1
ATOM 665 N N . PRO A 1 84 ? 23.501 -24.359 -28.858 1.00 44.53 84 PRO A N 1
ATOM 666 C CA . PRO A 1 84 ? 23.119 -23.004 -29.179 1.00 44.53 84 PRO A CA 1
ATOM 667 C C . PRO A 1 84 ? 24.267 -22.164 -28.647 1.00 44.53 84 PRO A C 1
ATOM 669 O O . PRO A 1 84 ? 24.505 -22.131 -27.439 1.00 44.53 84 PRO A O 1
ATOM 672 N N . SER A 1 85 ? 25.044 -21.581 -29.564 1.00 49.44 85 SER A N 1
ATOM 673 C CA . SER A 1 85 ? 26.024 -20.560 -29.237 1.00 49.44 85 SER A CA 1
ATOM 674 C C . SER A 1 85 ? 25.298 -19.621 -28.291 1.00 49.44 85 SER A C 1
ATOM 676 O O . SER A 1 85 ? 24.302 -19.008 -28.685 1.00 49.44 85 SER A O 1
ATOM 678 N N . LEU A 1 86 ? 25.704 -19.621 -27.017 1.00 57.09 86 LEU A N 1
ATOM 679 C CA . LEU A 1 86 ? 25.187 -18.702 -26.020 1.00 57.09 86 LEU A CA 1
ATOM 680 C C . LEU A 1 86 ? 25.490 -17.325 -26.588 1.00 57.09 86 LEU A C 1
ATOM 682 O O . LEU A 1 86 ? 26.633 -16.868 -26.539 1.00 57.09 86 LEU A O 1
ATOM 686 N N . ALA A 1 87 ? 24.489 -16.739 -27.249 1.00 62.25 87 ALA A N 1
ATOM 687 C CA . ALA A 1 87 ? 24.646 -15.494 -27.965 1.00 62.25 87 ALA A CA 1
ATOM 688 C C . ALA A 1 87 ? 25.262 -14.514 -26.979 1.00 62.25 87 ALA A C 1
ATOM 690 O O . ALA A 1 87 ? 24.707 -14.312 -25.896 1.00 62.25 87 ALA A O 1
ATOM 691 N N . SER A 1 88 ? 26.434 -13.973 -27.330 1.00 77.38 88 SER A N 1
ATOM 692 C CA . SER A 1 88 ? 27.200 -13.121 -26.425 1.00 77.38 88 SER A CA 1
ATOM 693 C C . SER A 1 88 ? 26.254 -12.118 -25.752 1.00 77.38 88 SER A C 1
ATOM 695 O O . SER A 1 88 ? 25.438 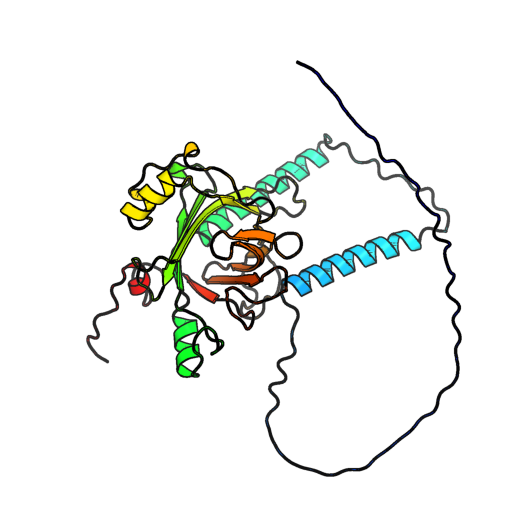-11.491 -26.449 1.00 77.38 88 SER A O 1
ATOM 697 N N . PRO A 1 89 ? 26.317 -11.935 -24.419 1.00 74.88 89 PRO A N 1
ATOM 698 C CA . PRO A 1 89 ? 25.473 -10.956 -23.734 1.00 74.88 89 PRO A CA 1
ATOM 699 C C . PRO A 1 89 ? 25.702 -9.537 -24.279 1.00 74.88 89 PRO A C 1
ATOM 701 O O . PRO A 1 89 ? 24.833 -8.672 -24.158 1.00 74.88 89 PRO A O 1
ATOM 704 N N . TYR A 1 90 ? 26.836 -9.318 -24.949 1.00 84.06 90 TYR A N 1
ATOM 705 C CA . TYR A 1 90 ? 27.224 -8.075 -25.605 1.00 84.06 90 TYR A CA 1
ATOM 706 C C . TYR A 1 90 ? 26.914 -8.031 -27.108 1.00 84.06 90 TYR A C 1
ATOM 708 O O . TYR A 1 90 ? 27.264 -7.058 -27.768 1.00 84.06 90 TYR A O 1
ATOM 716 N N . SER A 1 91 ? 26.251 -9.045 -27.673 1.00 89.56 91 SER A N 1
ATOM 717 C CA . SER A 1 91 ? 25.781 -8.966 -29.059 1.00 89.56 91 SER A CA 1
ATOM 718 C C . SER A 1 91 ? 24.765 -7.828 -29.221 1.00 89.56 91 SER A C 1
ATOM 720 O O . SER A 1 91 ? 24.005 -7.519 -28.297 1.00 89.56 91 SER A O 1
ATOM 722 N N . ALA A 1 92 ? 24.704 -7.228 -30.413 1.00 87.62 92 ALA A N 1
ATOM 723 C CA . ALA A 1 92 ? 23.734 -6.175 -30.719 1.00 87.62 92 ALA A CA 1
ATOM 724 C C . ALA A 1 92 ? 22.285 -6.628 -30.453 1.00 87.62 92 ALA A C 1
ATOM 726 O O . ALA A 1 92 ? 21.478 -5.858 -29.938 1.00 87.62 92 ALA A O 1
ATOM 727 N N . GLN A 1 93 ? 21.966 -7.900 -30.720 1.00 86.44 93 GLN A N 1
ATOM 728 C CA . GLN A 1 93 ? 20.646 -8.470 -30.450 1.00 86.44 93 GLN A CA 1
ATOM 729 C C . GLN A 1 93 ? 20.358 -8.581 -28.944 1.00 86.44 93 GLN A C 1
ATOM 731 O O . GLN A 1 93 ? 19.261 -8.236 -28.499 1.00 86.44 93 GLN A O 1
ATOM 736 N N . SER A 1 94 ? 21.334 -9.026 -28.148 1.00 84.56 94 SER A N 1
ATOM 737 C CA . SER A 1 94 ? 21.221 -9.096 -26.685 1.00 84.56 94 SER A CA 1
ATOM 738 C C . SER A 1 94 ? 21.068 -7.705 -26.061 1.00 84.56 94 SER A C 1
ATOM 740 O O . SER A 1 94 ? 20.260 -7.520 -25.149 1.00 84.56 94 SER A O 1
ATOM 742 N N . LEU A 1 95 ? 21.795 -6.705 -26.569 1.00 86.75 95 LEU A N 1
ATOM 743 C CA . LEU A 1 95 ? 21.658 -5.305 -26.157 1.00 86.75 95 LEU A CA 1
ATOM 744 C C . LEU A 1 95 ? 20.281 -4.738 -26.522 1.00 86.75 95 LEU A C 1
ATOM 746 O O . LEU A 1 95 ? 19.594 -4.220 -25.644 1.00 86.75 95 LEU A O 1
ATOM 750 N N . ALA A 1 96 ? 19.831 -4.914 -27.768 1.00 86.62 96 ALA A N 1
ATOM 751 C CA . ALA A 1 96 ? 18.522 -4.445 -28.220 1.00 86.62 96 ALA A CA 1
ATOM 752 C C . ALA A 1 96 ? 17.377 -5.048 -27.390 1.00 86.62 96 ALA A C 1
ATOM 754 O O . ALA A 1 96 ? 16.490 -4.326 -26.936 1.00 86.62 96 ALA A O 1
ATOM 755 N N . ARG A 1 97 ? 17.424 -6.358 -27.103 1.00 84.50 97 ARG A N 1
ATOM 756 C CA . ARG A 1 97 ? 16.439 -7.023 -26.232 1.00 84.50 97 ARG A CA 1
ATOM 757 C C . ARG A 1 97 ? 16.425 -6.430 -24.823 1.00 84.50 97 ARG A C 1
ATOM 759 O O . ARG A 1 97 ? 15.346 -6.187 -24.289 1.00 84.50 97 ARG A O 1
ATOM 766 N N . ARG A 1 98 ? 17.595 -6.169 -24.226 1.00 83.50 98 ARG A N 1
ATOM 767 C CA . ARG A 1 98 ? 17.692 -5.525 -22.903 1.00 83.50 98 ARG A CA 1
ATOM 768 C C . ARG A 1 98 ? 17.115 -4.111 -22.910 1.00 83.50 98 ARG A C 1
ATOM 770 O O . ARG A 1 98 ? 16.373 -3.765 -21.997 1.00 83.50 98 ARG A O 1
ATOM 777 N N . MET A 1 99 ? 17.399 -3.324 -23.947 1.00 86.06 99 MET A N 1
ATOM 778 C CA . MET A 1 99 ? 16.860 -1.969 -24.087 1.00 86.06 99 MET A CA 1
ATOM 779 C C . MET A 1 99 ? 15.331 -1.969 -24.191 1.00 86.06 99 MET A C 1
ATOM 781 O O . MET A 1 99 ? 14.681 -1.238 -23.450 1.00 86.06 99 MET A O 1
ATOM 785 N N . VAL A 1 100 ? 14.752 -2.825 -25.044 1.00 85.75 100 VAL A N 1
ATOM 786 C CA . VAL A 1 100 ? 13.289 -2.946 -25.197 1.00 85.75 100 VAL A CA 1
ATOM 787 C C . VAL A 1 100 ? 12.627 -3.394 -23.893 1.00 85.75 100 VAL A C 1
ATOM 789 O O . VAL A 1 100 ? 11.624 -2.814 -23.485 1.00 85.75 100 VAL A O 1
ATOM 792 N N . ARG A 1 101 ? 13.200 -4.388 -23.200 1.00 82.88 101 ARG A N 1
ATOM 793 C CA . ARG A 1 101 ? 12.687 -4.840 -21.895 1.00 82.88 101 ARG A CA 1
ATOM 794 C C . ARG A 1 101 ? 12.717 -3.729 -20.855 1.00 82.88 101 ARG A C 1
ATOM 796 O O . ARG A 1 101 ? 11.734 -3.539 -20.149 1.00 82.88 101 ARG A O 1
ATOM 803 N N . ARG A 1 102 ? 13.819 -2.978 -20.784 1.00 85.00 102 ARG A N 1
ATOM 804 C CA . ARG A 1 102 ? 13.959 -1.861 -19.846 1.00 85.00 102 ARG A CA 1
ATOM 805 C C . ARG A 1 102 ? 12.965 -0.740 -20.144 1.00 85.00 102 ARG A C 1
ATOM 807 O O . ARG A 1 102 ? 12.420 -0.166 -19.209 1.00 85.00 102 ARG A O 1
ATOM 814 N N . ASP A 1 103 ? 12.707 -0.443 -21.417 1.00 87.56 103 ASP A N 1
ATOM 815 C CA . ASP A 1 103 ? 11.694 0.548 -21.796 1.00 87.56 103 ASP A CA 1
ATOM 816 C C . ASP A 1 103 ? 10.277 0.095 -21.418 1.00 87.56 103 ASP A C 1
ATOM 818 O O . ASP A 1 103 ? 9.519 0.860 -20.826 1.00 87.56 103 ASP A O 1
ATOM 822 N N . LEU A 1 104 ? 9.942 -1.173 -21.673 1.00 86.69 104 LEU A N 1
ATOM 823 C CA . LEU A 1 104 ? 8.661 -1.752 -21.268 1.00 86.69 104 LEU A CA 1
ATOM 824 C C . LEU A 1 104 ? 8.480 -1.731 -19.744 1.00 86.69 104 LEU A C 1
ATOM 826 O O . LEU A 1 104 ? 7.421 -1.336 -19.260 1.00 86.69 104 LEU A O 1
ATOM 830 N N . ALA A 1 105 ? 9.507 -2.130 -18.992 1.00 88.06 105 ALA A N 1
ATOM 831 C CA . ALA A 1 105 ? 9.480 -2.109 -17.534 1.00 88.06 105 ALA A CA 1
ATOM 832 C C . ALA A 1 105 ? 9.330 -0.683 -16.986 1.00 88.06 105 ALA A C 1
ATOM 834 O O . ALA A 1 105 ? 8.586 -0.482 -16.035 1.00 88.06 105 ALA A O 1
ATOM 835 N N . ARG A 1 106 ? 9.952 0.318 -17.627 1.00 90.56 106 ARG A N 1
ATOM 836 C CA . ARG A 1 106 ? 9.761 1.730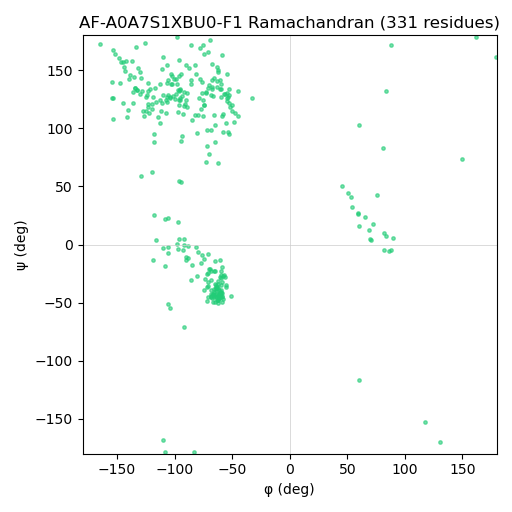 -17.269 1.00 90.56 106 ARG A CA 1
ATOM 837 C C . ARG A 1 106 ? 8.310 2.172 -17.454 1.00 90.56 106 ARG A C 1
ATOM 839 O O . ARG A 1 106 ? 7.723 2.674 -16.510 1.00 90.56 106 ARG A O 1
ATOM 846 N N . ARG A 1 107 ? 7.700 1.905 -18.614 1.00 91.00 107 ARG A N 1
ATOM 847 C CA . ARG A 1 107 ? 6.284 2.256 -18.852 1.00 91.00 107 ARG A CA 1
ATOM 848 C C . ARG A 1 107 ? 5.346 1.574 -17.857 1.00 91.00 107 ARG A C 1
ATOM 850 O O . ARG A 1 107 ? 4.387 2.182 -17.399 1.00 91.00 107 ARG A O 1
ATOM 857 N N . ARG A 1 108 ? 5.629 0.312 -17.522 1.00 92.00 108 ARG A N 1
ATOM 858 C CA . ARG A 1 108 ? 4.883 -0.430 -16.497 1.00 92.00 108 ARG A CA 1
ATOM 859 C C . ARG A 1 108 ? 5.078 0.156 -15.108 1.00 92.00 108 ARG A C 1
ATOM 861 O O . ARG A 1 108 ? 4.119 0.172 -14.356 1.00 92.00 108 ARG A O 1
ATOM 868 N N . MET A 1 109 ? 6.282 0.613 -14.773 1.00 94.38 109 MET A N 1
ATOM 869 C CA . MET A 1 109 ? 6.554 1.297 -13.512 1.00 94.38 109 MET A CA 1
ATOM 870 C C . MET A 1 109 ? 5.759 2.599 -13.423 1.00 94.38 109 MET A C 1
ATOM 872 O O . MET A 1 109 ? 5.079 2.807 -12.428 1.00 94.38 109 MET A O 1
ATOM 876 N N . ASP A 1 110 ? 5.768 3.421 -14.473 1.00 94.75 110 ASP A N 1
ATOM 877 C CA . ASP A 1 110 ? 5.017 4.682 -14.501 1.00 94.75 110 ASP A CA 1
ATOM 878 C C . ASP A 1 110 ? 3.504 4.435 -14.340 1.00 94.75 110 ASP A C 1
ATOM 880 O O . ASP A 1 110 ? 2.838 5.078 -13.530 1.00 94.75 110 ASP A O 1
ATOM 884 N N . GLU A 1 111 ? 2.963 3.448 -15.061 1.00 95.69 111 GLU A N 1
ATOM 885 C CA . GLU A 1 111 ? 1.561 3.033 -14.939 1.00 95.69 111 GLU A CA 1
ATOM 886 C C . GLU A 1 111 ? 1.244 2.463 -13.549 1.00 95.69 111 GLU A C 1
ATOM 888 O O . GLU A 1 111 ? 0.235 2.832 -12.948 1.00 95.69 111 GLU A O 1
ATOM 893 N N . PHE A 1 112 ? 2.115 1.601 -13.019 1.00 97.19 112 PHE A N 1
ATOM 894 C CA . PHE A 1 112 ? 1.973 1.034 -11.683 1.00 97.19 112 PHE A CA 1
ATOM 895 C C . PHE A 1 112 ? 1.934 2.135 -10.630 1.00 97.19 112 PHE A C 1
ATOM 897 O O . PHE A 1 112 ? 1.023 2.144 -9.818 1.00 97.19 112 PHE A O 1
ATOM 904 N N . LEU A 1 113 ? 2.873 3.084 -10.647 1.00 97.25 113 LEU A N 1
ATOM 905 C CA . LEU A 1 113 ? 2.936 4.172 -9.667 1.00 97.25 113 LEU A CA 1
ATOM 906 C C . LEU A 1 113 ? 1.711 5.088 -9.750 1.00 97.25 113 LEU A C 1
ATOM 908 O O . LEU A 1 113 ? 1.195 5.511 -8.712 1.00 97.25 113 LEU A O 1
ATOM 912 N N . ALA A 1 114 ? 1.214 5.348 -10.963 1.00 96.56 114 ALA A N 1
ATOM 913 C CA . ALA A 1 114 ? -0.012 6.110 -11.178 1.00 96.56 114 ALA A CA 1
ATOM 914 C C . ALA A 1 114 ? -1.253 5.403 -10.608 1.00 96.56 114 ALA A C 1
ATOM 916 O O . ALA A 1 114 ? -2.163 6.066 -10.116 1.00 96.56 114 ALA A O 1
ATOM 917 N N . TRP A 1 115 ? -1.305 4.068 -10.661 1.00 97.50 115 TRP A N 1
ATOM 918 C CA . TRP A 1 115 ? -2.407 3.290 -10.086 1.00 97.50 115 TRP A CA 1
ATOM 919 C C . TRP A 1 115 ? -2.200 2.982 -8.606 1.00 97.50 115 TRP A C 1
ATOM 921 O O . TRP A 1 115 ? -3.164 2.878 -7.868 1.00 97.50 115 TRP A O 1
ATOM 931 N N . PHE A 1 116 ? -0.978 2.832 -8.127 1.00 97.88 116 PHE A N 1
ATOM 932 C CA . PHE A 1 116 ? -0.744 2.442 -6.743 1.00 97.88 116 PHE A CA 1
ATOM 933 C C . PHE A 1 116 ? -0.870 3.641 -5.802 1.00 97.88 116 PHE A C 1
ATOM 935 O O . PHE A 1 116 ? -1.243 3.480 -4.650 1.00 97.88 116 PHE A O 1
ATOM 942 N N . SER A 1 117 ? -0.623 4.859 -6.284 1.00 97.25 117 SER A N 1
ATOM 943 C CA . SER A 1 117 ? -0.764 6.074 -5.474 1.00 97.25 117 SER A CA 1
ATOM 944 C C . SER A 1 117 ? -2.234 6.493 -5.332 1.00 97.25 117 SER A C 1
ATOM 946 O O . SER A 1 117 ? -3.004 6.407 -6.291 1.00 97.25 117 SER A O 1
ATOM 948 N N . GLY A 1 118 ? -2.624 6.987 -4.157 1.00 97.56 118 GLY A N 1
ATOM 949 C CA . GLY A 1 118 ? -3.967 7.497 -3.856 1.00 97.56 118 GLY A CA 1
ATOM 950 C C . GLY A 1 118 ? -4.572 6.926 -2.572 1.00 97.56 118 GLY A C 1
ATOM 951 O O . GLY A 1 118 ? -3.890 6.265 -1.790 1.00 97.56 118 GLY A O 1
ATOM 952 N N . ASP A 1 119 ? -5.856 7.199 -2.368 1.00 98.44 119 ASP A N 1
ATOM 953 C CA . ASP A 1 119 ? -6.645 6.755 -1.218 1.00 98.44 119 ASP A CA 1
ATOM 954 C C . ASP A 1 119 ? -7.551 5.583 -1.621 1.00 98.44 119 ASP A C 1
ATOM 956 O O . ASP A 1 119 ? -8.144 5.590 -2.704 1.00 98.44 119 ASP A O 1
ATOM 960 N N . PHE A 1 120 ? -7.650 4.567 -0.765 1.00 98.62 120 PHE A N 1
ATOM 961 C CA . PHE A 1 120 ? -8.418 3.345 -0.999 1.00 98.62 120 PHE A CA 1
ATOM 962 C C . PHE A 1 120 ? -9.147 2.909 0.269 1.00 98.62 120 PHE A C 1
ATOM 964 O O . PHE A 1 120 ? -8.589 2.984 1.361 1.00 98.62 120 PHE A O 1
ATOM 971 N N . ASP A 1 121 ? -10.366 2.397 0.136 1.00 98.56 121 ASP A N 1
ATOM 972 C CA . ASP A 1 121 ? -11.212 2.056 1.277 1.00 98.56 121 ASP A CA 1
ATOM 973 C C . ASP A 1 121 ? -12.112 0.841 0.998 1.00 98.56 121 ASP A C 1
ATOM 975 O O . ASP A 1 121 ? -12.653 0.701 -0.098 1.00 98.56 121 ASP A O 1
ATOM 979 N N . ASN A 1 122 ? -12.276 -0.067 1.966 1.00 98.31 122 ASN A N 1
ATOM 980 C CA . ASN A 1 122 ? -13.129 -1.257 1.818 1.00 98.31 122 ASN A CA 1
ATOM 981 C C . ASN A 1 122 ? -14.550 -1.105 2.399 1.00 98.31 122 ASN A C 1
ATOM 983 O O . ASN A 1 122 ? -15.217 -2.115 2.642 1.00 98.31 122 ASN A O 1
ATOM 987 N N . TYR A 1 123 ? -15.044 0.114 2.625 1.00 97.75 123 TYR A N 1
ATOM 988 C CA . TYR A 1 123 ? -16.342 0.368 3.256 1.00 97.75 123 TYR A CA 1
ATOM 989 C C . TYR A 1 123 ? -17.491 -0.404 2.601 1.00 97.75 123 TYR A C 1
ATOM 991 O O . TYR A 1 123 ? -18.286 -1.024 3.305 1.00 97.75 123 TYR A O 1
ATOM 999 N N . ALA A 1 124 ? -17.556 -0.442 1.265 1.00 96.38 124 ALA A N 1
ATOM 1000 C CA . ALA A 1 124 ? -18.607 -1.160 0.542 1.00 96.38 124 ALA A CA 1
ATOM 1001 C C . ALA A 1 124 ? -18.624 -2.668 0.866 1.00 96.38 124 ALA A C 1
ATOM 1003 O O . ALA A 1 124 ? -19.691 -3.246 1.087 1.00 96.38 124 ALA A O 1
ATOM 1004 N N . GLN A 1 125 ? -17.444 -3.295 0.957 1.00 97.38 125 GLN A N 1
ATOM 1005 C CA . GLN A 1 125 ? -17.302 -4.694 1.372 1.00 97.38 125 GLN A CA 1
ATOM 1006 C C . GLN A 1 125 ? -17.797 -4.884 2.808 1.00 97.38 125 GLN A C 1
ATOM 1008 O O . GLN A 1 125 ? -18.583 -5.790 3.079 1.00 97.38 125 GLN A O 1
ATOM 1013 N N . VAL A 1 126 ? -17.373 -4.010 3.722 1.00 97.44 126 VAL A N 1
ATOM 1014 C CA . VAL A 1 126 ? -17.752 -4.101 5.136 1.00 97.44 126 VAL A CA 1
ATOM 1015 C C . VAL A 1 126 ? -19.254 -3.911 5.317 1.00 97.44 126 VAL A C 1
ATOM 1017 O O . VAL A 1 126 ? -19.875 -4.695 6.031 1.00 97.44 126 VAL A O 1
ATOM 1020 N N . ALA A 1 127 ? -19.856 -2.921 4.657 1.00 96.56 127 ALA A N 1
ATOM 1021 C CA . ALA A 1 127 ? -21.289 -2.655 4.718 1.00 96.56 127 ALA A CA 1
ATOM 1022 C C . ALA A 1 127 ? -22.109 -3.864 4.240 1.00 96.56 127 ALA A C 1
ATOM 1024 O O . ALA A 1 127 ? -23.053 -4.277 4.919 1.00 96.56 127 ALA A O 1
ATOM 1025 N N . GLN A 1 128 ? -21.706 -4.483 3.124 1.00 96.88 128 GLN A N 1
ATOM 1026 C CA . GLN A 1 128 ? -22.340 -5.701 2.623 1.00 96.88 128 GLN A CA 1
ATOM 1027 C C . GLN A 1 128 ? -22.216 -6.858 3.622 1.00 96.88 128 GLN A C 1
ATOM 1029 O O . GLN A 1 128 ? -23.196 -7.542 3.912 1.00 96.88 128 GLN A O 1
ATOM 1034 N N . GLU A 1 129 ? -21.028 -7.075 4.180 1.00 96.62 129 GLU A N 1
ATOM 1035 C CA . GLU A 1 129 ? -20.795 -8.133 5.164 1.00 96.62 129 GLU A CA 1
ATOM 1036 C C . GLU A 1 129 ? -21.599 -7.916 6.448 1.00 96.62 129 GLU A C 1
ATOM 1038 O O . GLU A 1 129 ? -22.141 -8.873 7.002 1.00 96.62 129 GLU A O 1
ATOM 1043 N N . ARG A 1 130 ? -21.770 -6.662 6.885 1.00 95.75 130 ARG A N 1
ATOM 1044 C CA . ARG A 1 130 ? -22.574 -6.342 8.076 1.00 95.75 130 ARG A CA 1
ATOM 1045 C C . ARG A 1 130 ? -24.046 -6.598 7.857 1.00 95.75 130 ARG A C 1
ATOM 1047 O O . ARG A 1 130 ? -24.689 -7.140 8.752 1.00 95.75 130 ARG A O 1
ATOM 1054 N N . ALA A 1 131 ? -24.559 -6.280 6.671 1.00 96.50 131 ALA A N 1
ATOM 1055 C CA . ALA A 1 131 ? -25.927 -6.620 6.295 1.00 96.50 131 ALA A CA 1
ATOM 1056 C C . ALA A 1 131 ? -26.176 -8.142 6.324 1.00 96.50 131 ALA A C 1
ATOM 1058 O O . ALA A 1 131 ? -27.298 -8.576 6.571 1.00 96.50 131 ALA A O 1
ATOM 1059 N N . LEU A 1 132 ? -25.127 -8.950 6.133 1.00 95.06 132 LEU A N 1
ATOM 1060 C CA . LEU A 1 132 ? -25.156 -10.413 6.227 1.00 95.06 132 LEU A CA 1
ATOM 1061 C C . LEU A 1 132 ? -24.809 -10.957 7.627 1.00 95.06 132 LEU A C 1
ATOM 1063 O O . LEU A 1 132 ? -24.708 -12.169 7.803 1.00 95.06 132 LEU A O 1
ATOM 1067 N N . GLY A 1 133 ? -24.608 -10.092 8.627 1.00 94.56 133 GLY A N 1
ATOM 1068 C CA . GLY A 1 133 ? -24.257 -10.498 9.991 1.00 94.56 133 GLY A CA 1
ATOM 1069 C C . GLY A 1 133 ? -22.823 -11.014 10.157 1.00 94.56 133 GLY A C 1
ATOM 1070 O O . GLY A 1 133 ? -22.524 -11.662 11.158 1.00 94.56 133 GLY A O 1
ATOM 1071 N N . LEU A 1 134 ? -21.927 -10.735 9.205 1.00 93.38 134 LEU A N 1
ATOM 1072 C CA . LEU A 1 134 ? -20.511 -11.088 9.292 1.00 93.38 134 LEU A CA 1
ATOM 1073 C C . LEU A 1 134 ? -19.735 -9.958 9.979 1.00 93.38 134 LEU A C 1
ATOM 1075 O O . LEU A 1 134 ? -19.675 -8.827 9.498 1.00 93.38 134 LEU A O 1
ATOM 1079 N N . PHE A 1 135 ? -19.130 -10.268 11.125 1.00 92.38 135 PHE A N 1
ATOM 1080 C CA . PHE A 1 135 ? -18.302 -9.343 11.909 1.00 92.38 135 PHE A CA 1
ATOM 1081 C C . PHE A 1 135 ? -16.823 -9.766 11.841 1.00 92.38 135 PHE A C 1
ATOM 1083 O O . PHE A 1 135 ? -16.556 -10.906 11.474 1.00 92.38 135 PHE A O 1
ATOM 1090 N N . PRO A 1 136 ? -15.828 -8.911 12.146 1.00 91.31 136 PRO A N 1
ATOM 1091 C CA . PRO A 1 136 ? -14.425 -9.249 11.957 1.00 91.31 136 PRO A CA 1
ATOM 1092 C C . PRO A 1 136 ? -13.972 -10.321 12.938 1.00 91.31 136 PRO A C 1
ATOM 1094 O O . PRO A 1 136 ? -14.705 -10.705 13.858 1.00 91.31 136 PRO A O 1
ATOM 1097 N N . ARG A 1 137 ? -12.721 -10.758 12.781 1.00 86.00 137 ARG A N 1
ATOM 1098 C CA . ARG A 1 137 ? -12.098 -11.796 13.615 1.00 86.00 137 ARG A CA 1
ATOM 1099 C C . ARG A 1 137 ? -12.876 -13.113 13.520 1.00 86.00 137 ARG A C 1
ATOM 1101 O O . ARG A 1 137 ? -12.957 -13.695 12.442 1.00 86.00 137 ARG A O 1
ATOM 1108 N N . GLU A 1 138 ? -13.446 -13.580 14.630 1.00 83.62 138 GLU A N 1
ATOM 1109 C CA . GLU A 1 138 ? -14.175 -14.851 14.706 1.00 83.62 138 GLU A CA 1
ATOM 1110 C C . GLU A 1 138 ? -15.450 -14.861 13.849 1.00 83.62 138 GLU A C 1
ATOM 1112 O O . GLU A 1 138 ? -15.897 -15.927 13.440 1.00 83.62 138 GLU A O 1
ATOM 1117 N N . GLY A 1 139 ? -16.018 -13.694 13.518 1.00 83.75 139 GLY A N 1
ATOM 1118 C CA . GLY A 1 139 ? -17.187 -13.613 12.634 1.00 83.75 139 GLY A CA 1
ATOM 1119 C C . GLY A 1 139 ? -16.862 -13.739 11.138 1.00 83.75 139 GLY A C 1
ATOM 1120 O O . GLY A 1 139 ? -17.779 -13.786 10.321 1.00 83.75 139 GLY A O 1
ATOM 1121 N N . GLY A 1 140 ? -15.577 -13.772 10.759 1.00 85.50 140 GLY A N 1
ATOM 1122 C CA . GLY A 1 140 ? -15.126 -13.986 9.380 1.00 85.50 140 GLY A CA 1
ATOM 1123 C C . GLY A 1 140 ? -15.369 -12.837 8.388 1.00 85.50 140 GLY A C 1
ATOM 1124 O O . GLY A 1 140 ? -15.083 -13.015 7.202 1.00 85.50 140 GLY A O 1
ATOM 1125 N N . GLY A 1 141 ? -15.892 -11.695 8.838 1.00 94.06 141 GLY A N 1
ATOM 1126 C CA . GLY A 1 141 ? -15.966 -10.451 8.065 1.00 94.06 141 GLY A CA 1
ATOM 1127 C C . GLY A 1 141 ? -14.665 -9.643 8.118 1.00 94.06 141 GLY A C 1
ATOM 1128 O O . GLY A 1 141 ? -13.690 -10.050 8.752 1.00 94.06 141 GLY A O 1
ATOM 1129 N N . HIS A 1 142 ? -14.659 -8.481 7.472 1.00 96.69 142 HIS A N 1
ATOM 1130 C CA . HIS A 1 142 ? -13.512 -7.577 7.411 1.00 96.69 142 HIS A CA 1
ATOM 1131 C C . HIS A 1 142 ? -13.667 -6.393 8.376 1.00 96.69 142 HIS A C 1
ATOM 1133 O O . HIS A 1 142 ? -14.761 -5.862 8.616 1.00 96.69 142 HIS A O 1
ATOM 1139 N N . GLU A 1 143 ? -12.540 -5.960 8.939 1.00 96.38 143 GLU A N 1
ATOM 1140 C CA . GLU A 1 143 ? -12.393 -4.623 9.507 1.00 96.38 143 GLU A CA 1
ATOM 1141 C C . GLU A 1 143 ? -12.578 -3.559 8.413 1.00 96.38 143 GLU A C 1
ATOM 1143 O O . GLU A 1 143 ? -12.230 -3.786 7.252 1.00 96.38 143 GLU A O 1
ATOM 1148 N N . HIS A 1 144 ? -13.104 -2.388 8.786 1.00 97.38 144 HIS A N 1
ATOM 1149 C CA . HIS A 1 144 ? -13.119 -1.222 7.903 1.00 97.38 144 HIS A CA 1
ATOM 1150 C C . HIS A 1 144 ? -11.744 -0.565 7.931 1.00 97.38 144 HIS A C 1
ATOM 1152 O O . HIS A 1 144 ? -11.320 -0.042 8.960 1.00 97.38 144 HIS A O 1
ATOM 1158 N N . ILE A 1 145 ? -11.039 -0.646 6.809 1.00 97.88 145 ILE A N 1
ATOM 1159 C CA . ILE A 1 145 ? -9.675 -0.172 6.629 1.00 97.88 145 ILE A CA 1
ATOM 1160 C C . ILE A 1 145 ? -9.652 0.824 5.481 1.00 97.88 145 ILE A C 1
ATOM 1162 O O . ILE A 1 145 ? -10.115 0.543 4.374 1.00 97.88 145 ILE A O 1
ATOM 1166 N N . HIS A 1 146 ? -9.004 1.946 5.757 1.00 98.44 146 HIS A N 1
ATOM 1167 C CA . HIS A 1 146 ? -8.579 2.895 4.755 1.00 98.44 146 HIS A CA 1
ATOM 1168 C C . HIS A 1 146 ? -7.063 2.806 4.563 1.00 98.44 146 HIS A C 1
ATOM 1170 O O . HIS A 1 146 ? -6.306 2.689 5.533 1.00 98.44 146 HIS A O 1
ATOM 1176 N N . CYS A 1 147 ? -6.614 2.884 3.316 1.00 98.00 147 CYS A N 1
ATOM 1177 C CA . CYS A 1 147 ? -5.218 2.891 2.910 1.00 98.00 147 CYS A CA 1
ATOM 1178 C C . CYS A 1 147 ? -4.922 4.150 2.094 1.00 98.00 147 CYS A C 1
ATOM 1180 O O . CYS A 1 147 ? -5.510 4.363 1.040 1.00 98.00 147 CYS A O 1
ATOM 1182 N N . GLN A 1 148 ? -3.975 4.956 2.565 1.00 98.19 148 GLN A N 1
ATOM 1183 C CA . GLN A 1 148 ? -3.438 6.098 1.836 1.00 98.19 148 GLN A CA 1
ATOM 1184 C C . GLN A 1 148 ? -2.022 5.776 1.356 1.00 98.19 148 GLN A C 1
ATOM 1186 O O . GLN A 1 148 ? -1.156 5.438 2.167 1.00 98.19 148 GLN A O 1
ATOM 1191 N N . LEU A 1 149 ? -1.790 5.894 0.050 1.00 98.25 149 LEU A N 1
ATOM 1192 C CA . LEU A 1 149 ? -0.531 5.604 -0.636 1.00 98.25 149 LEU A CA 1
ATOM 1193 C C . LEU A 1 149 ? 0.002 6.886 -1.285 1.00 98.25 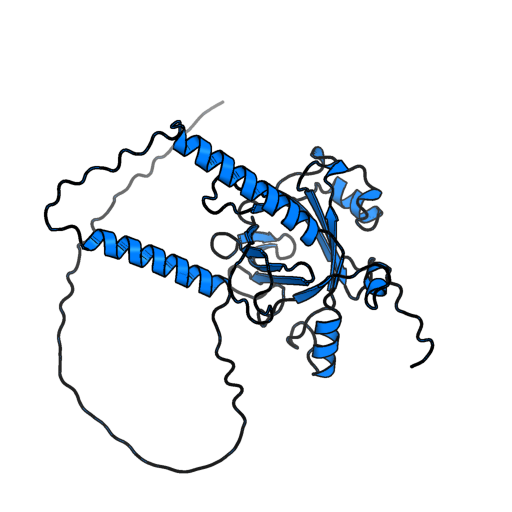149 LEU A C 1
ATOM 1195 O O . LEU A 1 149 ? -0.392 7.265 -2.387 1.00 98.25 149 LEU A O 1
ATOM 1199 N N . GLN A 1 150 ? 0.894 7.575 -0.578 1.00 97.44 150 GLN A N 1
ATOM 1200 C CA . GLN A 1 150 ? 1.446 8.859 -0.994 1.00 97.44 150 GLN A CA 1
ATOM 1201 C C . GLN A 1 150 ? 2.789 8.678 -1.699 1.00 97.44 150 GLN A C 1
ATOM 1203 O O . GLN A 1 150 ? 3.753 8.195 -1.107 1.00 97.44 150 GLN A O 1
ATOM 1208 N N . ASN A 1 151 ? 2.868 9.111 -2.956 1.00 96.31 151 ASN A N 1
ATOM 1209 C CA . ASN A 1 151 ? 4.121 9.161 -3.702 1.00 96.31 151 ASN A CA 1
ATOM 1210 C C . ASN A 1 151 ? 5.065 10.227 -3.099 1.00 96.31 151 ASN A C 1
ATOM 1212 O O . ASN A 1 151 ? 4.643 11.347 -2.807 1.00 96.31 151 ASN A O 1
ATOM 1216 N N . LEU A 1 152 ? 6.334 9.858 -2.907 1.00 96.06 152 LEU A N 1
ATOM 1217 C CA . LEU A 1 152 ? 7.403 10.679 -2.332 1.00 96.06 152 LEU A CA 1
ATOM 1218 C C . LEU A 1 152 ? 8.561 10.922 -3.312 1.00 96.06 152 LEU A C 1
ATOM 1220 O O . LEU A 1 152 ? 9.687 11.182 -2.890 1.00 96.06 152 LEU A O 1
ATOM 1224 N N . ASP A 1 153 ? 8.315 10.860 -4.618 1.00 93.38 153 ASP A N 1
ATOM 1225 C CA . ASP A 1 153 ? 9.347 10.982 -5.650 1.00 93.38 153 ASP A CA 1
ATOM 1226 C C . ASP A 1 153 ? 10.081 12.324 -5.589 1.00 93.38 153 ASP A C 1
ATOM 1228 O O . ASP A 1 153 ? 11.292 12.376 -5.804 1.00 93.38 153 ASP A O 1
ATOM 1232 N N . SER A 1 154 ? 9.378 13.403 -5.233 1.00 90.44 154 SER A N 1
ATOM 1233 C CA . SER A 1 154 ? 9.974 14.728 -5.033 1.00 90.44 154 SER A CA 1
ATOM 1234 C C . SER A 1 154 ? 10.882 14.817 -3.804 1.00 90.44 154 SER A C 1
ATOM 1236 O O . SER A 1 154 ? 11.711 15.719 -3.737 1.00 90.44 154 SER A O 1
ATOM 1238 N N . THR A 1 155 ? 10.724 13.907 -2.840 1.00 92.19 155 THR A N 1
ATOM 1239 C CA . THR A 1 155 ? 11.394 13.951 -1.531 1.00 92.19 155 THR A CA 1
ATOM 1240 C C . THR A 1 155 ? 12.518 12.916 -1.443 1.00 92.19 155 THR A C 1
ATOM 1242 O O . THR A 1 155 ? 13.657 13.245 -1.129 1.00 92.19 155 THR A O 1
ATOM 1245 N N . LEU A 1 156 ? 12.228 11.656 -1.776 1.00 93.50 156 LEU A N 1
ATOM 1246 C CA . LEU A 1 156 ? 13.154 10.522 -1.650 1.00 93.50 156 LEU A CA 1
ATOM 1247 C C . LEU A 1 156 ? 13.640 9.987 -3.011 1.00 93.50 156 LEU A C 1
ATOM 1249 O O . LEU A 1 156 ? 14.507 9.107 -3.076 1.00 93.50 156 LEU A O 1
ATOM 1253 N N . GLY A 1 157 ? 13.145 10.549 -4.114 1.00 91.31 157 GLY A N 1
ATOM 1254 C CA . GLY A 1 157 ? 13.438 10.109 -5.475 1.00 91.31 157 GLY A CA 1
ATOM 1255 C C . GLY A 1 157 ? 12.493 9.011 -5.965 1.00 91.31 157 GLY A C 1
ATOM 1256 O O . GLY A 1 157 ? 11.718 8.451 -5.198 1.00 91.31 157 GLY A O 1
ATOM 1257 N N . ASN A 1 158 ? 12.598 8.684 -7.254 1.00 91.12 158 ASN A N 1
ATOM 1258 C CA . ASN A 1 158 ? 11.636 7.836 -7.965 1.00 91.12 158 ASN A CA 1
ATOM 1259 C C . ASN A 1 158 ? 11.354 6.476 -7.287 1.00 91.12 158 ASN A C 1
ATOM 1261 O O . ASN A 1 158 ? 12.286 5.745 -6.930 1.00 91.12 158 ASN A O 1
ATOM 1265 N N . GLY A 1 159 ? 10.070 6.134 -7.195 1.00 94.75 159 GLY A N 1
ATOM 1266 C CA . GLY A 1 159 ? 9.531 4.865 -6.734 1.00 94.75 159 GLY A CA 1
ATOM 1267 C C . GLY A 1 159 ? 9.263 4.796 -5.234 1.00 94.75 159 GLY A C 1
ATOM 1268 O O . GLY A 1 159 ? 8.930 3.714 -4.757 1.00 94.75 159 GLY A O 1
ATOM 1269 N N . HIS A 1 160 ? 9.418 5.886 -4.475 1.00 97.19 160 HIS A N 1
ATOM 1270 C CA . HIS A 1 160 ? 9.165 5.864 -3.030 1.00 97.19 160 HIS A CA 1
ATOM 1271 C C . HIS A 1 160 ? 7.709 6.199 -2.727 1.00 97.19 160 HIS A C 1
ATOM 1273 O O . HIS A 1 160 ? 7.173 7.191 -3.213 1.00 97.19 160 HIS A O 1
ATOM 1279 N N . ILE A 1 161 ? 7.068 5.374 -1.901 1.00 97.94 161 ILE A N 1
ATOM 1280 C CA . ILE A 1 161 ? 5.649 5.505 -1.571 1.00 97.94 161 ILE A CA 1
ATOM 1281 C C . ILE A 1 161 ? 5.481 5.298 -0.079 1.00 97.94 161 ILE A C 1
ATOM 1283 O O . ILE A 1 161 ? 5.838 4.249 0.456 1.00 97.94 161 ILE A O 1
ATOM 1287 N N . PHE A 1 162 ? 4.924 6.288 0.601 1.00 97.88 162 PHE A N 1
ATOM 1288 C CA . PHE A 1 162 ? 4.547 6.154 1.993 1.00 97.88 162 PHE A CA 1
ATOM 1289 C C . PHE A 1 162 ? 3.114 5.649 2.101 1.00 97.88 162 PHE A C 1
ATOM 1291 O O . PHE A 1 162 ? 2.186 6.244 1.559 1.00 97.88 162 PHE A O 1
ATOM 1298 N N . ALA A 1 163 ? 2.945 4.542 2.812 1.00 97.88 163 ALA A N 1
ATOM 1299 C CA . ALA A 1 163 ? 1.664 3.914 3.053 1.00 97.88 163 ALA A CA 1
ATOM 1300 C C . ALA A 1 163 ? 1.218 4.156 4.492 1.00 97.88 163 ALA A C 1
ATOM 1302 O O . ALA A 1 163 ? 1.952 3.842 5.431 1.00 97.88 163 ALA A O 1
ATOM 1303 N N . LYS A 1 164 ? -0.009 4.643 4.664 1.00 97.31 164 LYS A N 1
ATOM 1304 C CA . LYS A 1 164 ? -0.660 4.868 5.956 1.00 97.31 164 LYS A CA 1
ATOM 1305 C C . LYS A 1 164 ? -1.997 4.135 5.978 1.00 97.31 164 LYS A C 1
ATOM 1307 O O . LYS A 1 164 ? -2.811 4.321 5.080 1.00 97.31 164 LYS A O 1
ATOM 1312 N N . TYR A 1 165 ? -2.219 3.316 7.002 1.00 97.62 165 TYR A N 1
ATOM 1313 C CA . TYR A 1 165 ? -3.442 2.533 7.170 1.00 97.62 165 TYR A CA 1
ATOM 1314 C C . TYR A 1 165 ? -4.119 2.892 8.484 1.00 97.62 165 TYR A C 1
ATOM 1316 O O . TYR A 1 165 ? -3.467 2.942 9.534 1.00 97.62 165 TYR A O 1
ATOM 1324 N N . TYR A 1 166 ? -5.427 3.100 8.431 1.00 98.00 166 TYR A N 1
ATOM 1325 C CA . TYR A 1 166 ? -6.220 3.463 9.596 1.00 98.00 166 TYR A CA 1
ATOM 1326 C C . TYR A 1 166 ? -7.613 2.838 9.553 1.00 98.00 166 TYR A C 1
ATOM 1328 O O . TYR A 1 166 ? -8.098 2.433 8.496 1.00 98.00 166 TYR A O 1
ATOM 1336 N N . PHE A 1 167 ? -8.223 2.704 10.729 1.00 97.50 167 PHE A N 1
ATOM 1337 C CA . PHE A 1 167 ? -9.523 2.055 10.886 1.00 97.50 167 PHE A CA 1
ATOM 1338 C C . PHE A 1 167 ? -10.693 3.028 10.760 1.00 97.50 167 PHE A C 1
ATOM 1340 O O . PHE A 1 167 ? -10.579 4.207 11.099 1.00 97.50 167 PHE A O 1
ATOM 1347 N N . ASP A 1 168 ? -11.843 2.484 10.365 1.00 96.25 168 ASP A N 1
ATOM 1348 C CA . ASP A 1 168 ? -13.170 3.104 10.456 1.00 96.25 168 ASP A CA 1
ATOM 1349 C C . ASP A 1 168 ? -13.307 4.442 9.706 1.00 96.25 168 ASP A C 1
ATOM 1351 O O . ASP A 1 168 ? -14.073 5.314 10.120 1.00 96.25 168 ASP A O 1
ATOM 1355 N N . GLY A 1 169 ? -12.500 4.656 8.661 1.00 95.12 169 GLY A N 1
ATOM 1356 C CA . GLY A 1 169 ? -12.427 5.947 7.976 1.00 95.12 169 GLY A CA 1
ATOM 1357 C C . GLY A 1 169 ? -12.005 7.096 8.899 1.00 95.12 169 GLY A C 1
ATOM 1358 O O . GLY A 1 169 ? -12.406 8.231 8.678 1.00 95.12 169 GLY A O 1
ATOM 1359 N N . ASN A 1 170 ? -11.248 6.813 9.965 1.00 96.31 170 ASN A N 1
ATOM 1360 C CA . ASN A 1 170 ? -10.756 7.807 10.913 1.00 96.31 170 ASN A CA 1
ATOM 1361 C C . ASN A 1 170 ? -9.224 7.939 10.810 1.00 96.31 170 ASN A C 1
ATOM 1363 O O . ASN A 1 170 ? -8.506 7.095 11.358 1.00 96.31 170 ASN A O 1
ATOM 1367 N N . PRO A 1 171 ? -8.702 9.017 10.190 1.00 95.56 171 PRO A N 1
ATOM 1368 C CA . PRO A 1 171 ? -7.266 9.221 9.992 1.00 95.56 171 PRO A CA 1
ATOM 1369 C C . PRO A 1 171 ? -6.426 9.292 11.273 1.00 95.56 171 PRO A C 1
ATOM 1371 O O . PRO A 1 171 ? -5.203 9.221 11.189 1.00 95.56 171 PRO A O 1
ATOM 1374 N N . SER A 1 172 ? -7.034 9.441 12.454 1.00 95.06 172 SER A N 1
ATOM 1375 C CA . SER A 1 172 ? -6.337 9.406 13.748 1.00 95.06 172 SER A CA 1
ATOM 1376 C C . SER A 1 172 ? -6.223 7.996 14.341 1.00 95.06 172 SER A C 1
ATOM 1378 O O . SER A 1 172 ? -5.478 7.796 15.297 1.00 95.06 172 SER A O 1
ATOM 1380 N N . LYS A 1 173 ? -6.928 6.996 13.794 1.00 96.44 173 LYS A N 1
ATOM 1381 C CA . LYS A 1 173 ? -6.862 5.587 14.228 1.00 96.44 173 LYS A CA 1
ATOM 1382 C C . LYS A 1 173 ? -5.866 4.779 13.392 1.00 96.44 173 LYS A C 1
ATOM 1384 O O . LYS A 1 173 ? -6.211 3.749 12.809 1.00 96.44 173 LYS A O 1
ATOM 1389 N N . ILE A 1 174 ? -4.632 5.264 13.305 1.00 96.69 174 ILE A N 1
ATOM 1390 C CA . ILE A 1 174 ? -3.569 4.627 12.519 1.00 96.69 174 ILE A CA 1
ATOM 1391 C C . ILE A 1 174 ? -3.104 3.358 13.226 1.00 96.69 174 ILE A C 1
ATOM 1393 O O . ILE A 1 174 ? -2.774 3.386 14.409 1.00 96.69 174 ILE A O 1
ATOM 1397 N N . PHE A 1 175 ? -3.043 2.253 12.488 1.00 94.12 175 PHE A N 1
ATOM 1398 C CA . PHE A 1 175 ? -2.547 0.975 13.011 1.00 94.12 175 PHE A CA 1
ATOM 1399 C C . PHE A 1 175 ? -1.316 0.459 12.267 1.00 94.12 175 PHE A C 1
ATOM 1401 O O . PHE A 1 175 ? -0.659 -0.470 12.729 1.00 94.12 175 PHE A O 1
ATOM 1408 N N . ARG A 1 176 ? -0.997 1.037 11.104 1.00 93.88 176 ARG A N 1
ATOM 1409 C CA . ARG A 1 176 ? 0.163 0.636 10.310 1.00 93.88 176 ARG A CA 1
ATOM 1410 C C . ARG A 1 176 ? 0.642 1.781 9.430 1.00 93.88 176 ARG A C 1
ATOM 1412 O O . ARG A 1 176 ? -0.155 2.467 8.794 1.00 93.88 176 ARG A O 1
ATOM 1419 N N . SER A 1 177 ? 1.958 1.909 9.330 1.00 94.69 177 SER A N 1
ATOM 1420 C CA . SER A 1 177 ? 2.635 2.722 8.323 1.00 94.69 177 SER A CA 1
ATOM 1421 C C . SER A 1 177 ? 3.805 1.945 7.733 1.00 94.69 177 SER A C 1
ATOM 1423 O O . SER A 1 177 ? 4.467 1.196 8.453 1.00 94.69 177 SER A O 1
ATOM 1425 N N . ARG A 1 178 ? 4.074 2.109 6.439 1.00 94.62 178 ARG A N 1
ATOM 1426 C CA . ARG A 1 178 ? 5.218 1.490 5.753 1.00 94.62 178 ARG A CA 1
ATOM 1427 C C . ARG A 1 178 ? 5.779 2.455 4.721 1.00 94.62 178 ARG A C 1
ATOM 1429 O O . ARG A 1 178 ? 5.024 3.215 4.125 1.00 94.62 178 ARG A O 1
ATOM 1436 N N . LEU A 1 179 ? 7.082 2.387 4.475 1.00 97.38 179 LEU A N 1
ATOM 1437 C CA . LEU A 1 179 ? 7.670 3.000 3.292 1.00 97.38 179 LEU A CA 1
ATOM 1438 C C . LEU A 1 179 ? 7.981 1.906 2.279 1.00 97.38 179 LEU A C 1
ATOM 1440 O O . LEU A 1 179 ? 8.682 0.945 2.590 1.00 97.38 179 LEU A O 1
ATOM 1444 N N . TYR A 1 180 ? 7.474 2.064 1.068 1.00 97.75 180 TYR A N 1
ATOM 1445 C CA . TYR A 1 180 ? 7.783 1.199 -0.053 1.00 97.75 180 TYR A CA 1
ATOM 1446 C C . TYR A 1 180 ? 8.761 1.882 -0.995 1.00 97.75 180 TYR A C 1
ATOM 1448 O O . TYR A 1 180 ? 8.699 3.095 -1.198 1.00 97.75 180 TYR A O 1
ATOM 1456 N N . ARG A 1 181 ? 9.630 1.084 -1.612 1.00 97.06 181 ARG A N 1
ATOM 1457 C CA . ARG A 1 181 ? 10.385 1.490 -2.794 1.00 97.06 181 ARG A CA 1
ATOM 1458 C C . ARG A 1 181 ? 10.118 0.508 -3.917 1.00 97.06 181 ARG A C 1
ATOM 1460 O O . ARG A 1 181 ? 10.464 -0.664 -3.798 1.00 97.06 181 ARG A O 1
ATOM 1467 N N . VAL A 1 182 ? 9.544 1.003 -5.001 1.00 97.19 182 VAL A N 1
ATOM 1468 C CA . VAL A 1 182 ? 9.306 0.258 -6.233 1.00 97.19 182 VAL A CA 1
ATOM 1469 C C . VAL A 1 182 ? 10.458 0.521 -7.194 1.00 97.19 182 VAL A C 1
ATOM 1471 O O . VAL A 1 182 ? 10.865 1.662 -7.409 1.00 97.19 182 VAL A O 1
ATOM 1474 N N . SER A 1 183 ? 10.994 -0.534 -7.787 1.00 95.31 183 SER A N 1
ATOM 1475 C CA . SER A 1 183 ? 12.048 -0.451 -8.794 1.00 95.31 183 SER A CA 1
ATOM 1476 C C . SER A 1 183 ? 11.849 -1.486 -9.890 1.00 95.31 183 SER A C 1
ATOM 1478 O O . SER A 1 183 ? 11.190 -2.502 -9.696 1.00 95.31 183 SER A O 1
ATOM 1480 N N . ILE A 1 184 ? 12.437 -1.236 -11.057 1.00 92.69 184 ILE A N 1
ATOM 1481 C CA . ILE A 1 184 ? 12.516 -2.241 -12.119 1.00 92.69 184 ILE A CA 1
ATOM 1482 C C . ILE A 1 184 ? 13.416 -3.379 -11.634 1.00 92.69 184 ILE A C 1
ATOM 1484 O O . ILE A 1 184 ? 14.552 -3.124 -11.234 1.00 92.69 184 ILE A O 1
ATOM 1488 N N . SER A 1 185 ? 12.930 -4.618 -11.709 1.00 88.06 185 SER A N 1
ATOM 1489 C CA . SER A 1 185 ? 13.754 -5.789 -11.420 1.00 88.06 185 SER A CA 1
ATOM 1490 C C . SER A 1 185 ? 14.704 -6.052 -12.592 1.00 88.06 185 SER A C 1
ATOM 1492 O O . SER A 1 185 ? 14.278 -6.437 -13.684 1.00 88.06 185 SER A O 1
ATOM 1494 N N . ASP A 1 186 ? 16.005 -5.837 -12.384 1.00 74.12 186 ASP A N 1
ATOM 1495 C CA . ASP A 1 186 ? 17.024 -6.060 -13.420 1.00 74.12 186 ASP A CA 1
ATOM 1496 C C . ASP A 1 186 ? 17.226 -7.559 -13.737 1.00 74.12 186 ASP A C 1
ATOM 1498 O O . ASP A 1 186 ? 17.711 -7.905 -14.819 1.00 74.12 186 ASP A O 1
ATOM 1502 N N . SER A 1 187 ? 16.841 -8.453 -12.819 1.00 72.06 187 SER A N 1
ATOM 1503 C CA . SER A 1 187 ? 16.899 -9.913 -12.985 1.00 72.06 187 SER A CA 1
ATOM 1504 C C . SER A 1 187 ? 15.671 -10.491 -13.694 1.00 72.06 187 SER A C 1
ATOM 1506 O O . SER A 1 187 ? 15.735 -11.607 -14.218 1.00 72.06 187 SER A O 1
ATOM 1508 N N . SER A 1 188 ? 14.567 -9.744 -13.765 1.00 72.88 188 SER A N 1
ATOM 1509 C CA . SER A 1 188 ? 13.321 -10.234 -14.347 1.00 72.88 188 SER A CA 1
ATOM 1510 C C . SER A 1 188 ? 13.383 -10.301 -15.877 1.00 72.88 188 SER A C 1
ATOM 1512 O O . SER A 1 188 ? 13.535 -9.302 -16.588 1.00 72.88 188 SER A O 1
ATOM 1514 N N . ALA A 1 189 ? 13.201 -11.506 -16.424 1.00 65.00 189 ALA A N 1
ATOM 1515 C CA . ALA A 1 189 ? 13.061 -11.703 -17.866 1.00 65.00 189 ALA A CA 1
ATOM 1516 C C . ALA A 1 189 ? 11.712 -11.187 -18.406 1.00 65.00 189 ALA A C 1
ATOM 1518 O O . ALA A 1 189 ? 11.623 -10.841 -19.589 1.00 65.00 189 ALA A O 1
ATOM 1519 N N . SER A 1 190 ? 10.688 -11.138 -17.548 1.00 70.69 190 SER A N 1
ATOM 1520 C CA . SER A 1 190 ? 9.304 -10.746 -17.836 1.00 70.69 190 SER A CA 1
ATOM 1521 C C . SER A 1 190 ? 9.055 -9.246 -17.643 1.00 70.69 190 SER A C 1
ATOM 1523 O O . SER A 1 190 ? 8.021 -8.753 -18.101 1.00 70.69 190 SER A O 1
ATOM 1525 N N . GLY A 1 191 ? 9.998 -8.506 -17.046 1.00 79.38 191 GLY A N 1
ATOM 1526 C CA . GLY A 1 191 ? 9.872 -7.074 -16.765 1.00 79.38 191 GLY A CA 1
ATOM 1527 C C . GLY A 1 191 ? 8.955 -6.792 -15.574 1.00 79.38 191 GLY A C 1
ATOM 1528 O O . GLY A 1 191 ? 8.089 -5.918 -15.675 1.00 79.38 191 GLY A O 1
ATOM 1529 N N . GLU A 1 192 ? 9.105 -7.584 -14.512 1.00 90.44 192 GLU A N 1
ATOM 1530 C CA . GLU A 1 192 ? 8.493 -7.369 -13.198 1.00 90.44 192 GLU A CA 1
ATOM 1531 C C . GLU A 1 192 ? 9.072 -6.136 -12.495 1.00 90.44 192 GLU A C 1
ATOM 1533 O O . GLU A 1 192 ? 10.203 -5.700 -12.741 1.00 90.44 192 GLU A O 1
ATOM 1538 N N . LEU A 1 193 ? 8.270 -5.588 -11.590 1.00 95.06 193 LEU A N 1
ATOM 1539 C CA . LEU A 1 193 ? 8.679 -4.567 -10.640 1.00 95.06 193 LEU A CA 1
ATOM 1540 C C . LEU A 1 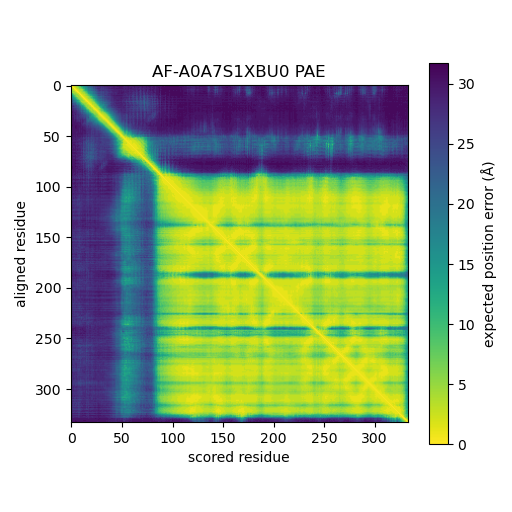193 ? 8.941 -5.238 -9.293 1.00 95.06 193 LEU A C 1
ATOM 1542 O O . LEU A 1 193 ? 8.213 -6.140 -8.894 1.00 95.06 193 LEU A O 1
ATOM 1546 N N . GLU A 1 194 ? 9.958 -4.777 -8.589 1.00 95.81 194 GLU A N 1
ATOM 1547 C CA . GLU A 1 194 ? 10.293 -5.206 -7.237 1.00 95.81 194 GLU A CA 1
ATOM 1548 C C . GLU A 1 194 ? 9.916 -4.087 -6.270 1.00 95.81 194 GLU A C 1
ATOM 1550 O O . GLU A 1 194 ? 10.331 -2.940 -6.449 1.00 95.81 194 GLU A O 1
ATOM 1555 N N . MET A 1 195 ? 9.127 -4.415 -5.252 1.00 97.62 195 MET A N 1
ATOM 1556 C CA . MET A 1 195 ? 8.738 -3.512 -4.181 1.00 97.62 195 MET A CA 1
ATOM 1557 C C . MET A 1 195 ? 9.385 -3.962 -2.872 1.00 97.62 195 MET A C 1
ATOM 1559 O O . MET A 1 195 ? 9.068 -5.023 -2.337 1.00 97.62 195 MET A O 1
ATOM 1563 N N . ARG A 1 196 ? 10.272 -3.121 -2.337 1.00 97.12 196 ARG A N 1
ATOM 1564 C CA . ARG A 1 196 ? 10.929 -3.315 -1.036 1.00 97.12 196 ARG A CA 1
ATOM 1565 C C . ARG A 1 196 ? 10.205 -2.548 0.055 1.00 97.12 196 ARG A C 1
ATOM 1567 O O . ARG A 1 196 ? 9.743 -1.433 -0.182 1.0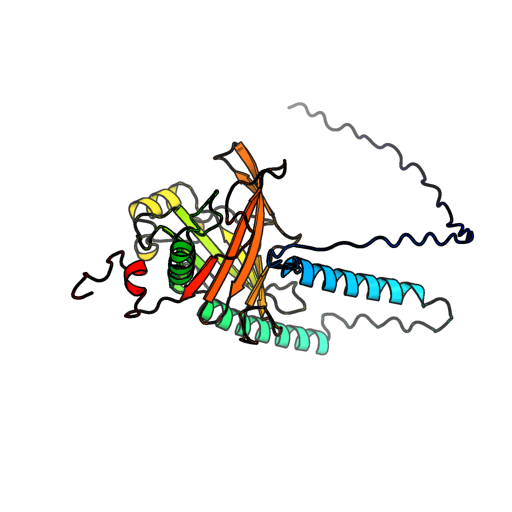0 97.12 196 ARG A O 1
ATOM 1574 N N . ILE A 1 197 ? 10.162 -3.118 1.256 1.00 96.19 197 ILE A N 1
ATOM 1575 C CA . ILE A 1 197 ? 9.501 -2.530 2.425 1.00 96.19 197 ILE A CA 1
ATOM 1576 C C . ILE A 1 197 ? 10.565 -2.043 3.406 1.00 96.19 197 ILE A C 1
ATOM 1578 O O . ILE A 1 197 ? 11.274 -2.857 3.987 1.00 96.19 197 ILE A O 1
ATOM 1582 N N . TYR A 1 198 ? 10.670 -0.733 3.605 1.00 95.56 198 TYR A N 1
ATOM 1583 C CA . TYR A 1 198 ? 11.658 -0.102 4.477 1.00 95.56 198 TYR A CA 1
ATOM 1584 C C . TYR A 1 198 ? 11.119 0.161 5.883 1.00 95.56 198 TYR A C 1
ATOM 1586 O O . TYR A 1 198 ? 9.944 0.493 6.074 1.00 95.56 198 TYR A O 1
ATOM 1594 N N . ARG A 1 199 ? 12.018 0.052 6.864 1.00 90.88 199 ARG A N 1
ATOM 1595 C CA . ARG A 1 199 ? 11.821 0.507 8.240 1.00 90.88 199 ARG A CA 1
ATOM 1596 C C . ARG A 1 199 ? 12.475 1.870 8.440 1.00 90.88 199 ARG A C 1
ATOM 1598 O O . ARG A 1 199 ? 13.578 2.125 7.955 1.00 90.88 199 ARG A O 1
ATOM 1605 N N . PHE A 1 200 ? 11.808 2.707 9.222 1.00 93.25 200 PHE A N 1
ATOM 1606 C CA . PHE A 1 200 ? 12.393 3.931 9.753 1.00 93.25 200 PHE A CA 1
ATOM 1607 C C . PHE A 1 200 ? 13.229 3.634 10.996 1.00 93.25 200 PHE A C 1
ATOM 1609 O O . PHE A 1 200 ? 12.952 2.678 11.728 1.00 93.25 200 PHE A O 1
ATOM 1616 N N . TYR A 1 201 ? 14.210 4.490 11.274 1.00 93.56 201 TYR A N 1
ATOM 1617 C CA . TYR A 1 201 ? 14.776 4.561 12.618 1.00 93.56 201 TYR A CA 1
ATOM 1618 C C . TYR A 1 201 ? 13.714 5.009 13.631 1.00 93.56 201 TYR A C 1
ATOM 1620 O O . TYR A 1 201 ? 12.778 5.740 13.302 1.00 93.56 201 TYR A O 1
ATOM 1628 N N . ALA A 1 202 ? 13.885 4.602 14.892 1.00 92.12 202 ALA A N 1
ATOM 1629 C CA . ALA A 1 202 ? 12.932 4.902 15.963 1.00 92.12 202 ALA A CA 1
ATOM 1630 C C . ALA A 1 202 ? 12.718 6.413 16.182 1.00 92.12 202 ALA A C 1
ATOM 1632 O O . ALA A 1 202 ? 11.615 6.837 16.526 1.00 92.12 202 ALA A O 1
ATOM 1633 N N . GLU A 1 203 ? 13.752 7.229 15.960 1.00 94.81 203 GLU A N 1
ATOM 1634 C CA . GLU A 1 203 ? 13.666 8.690 16.049 1.00 94.81 203 GLU A CA 1
ATOM 1635 C C . GLU A 1 203 ? 12.767 9.268 14.948 1.00 94.81 203 GLU A C 1
ATOM 1637 O O . GLU A 1 203 ? 11.829 10.010 15.238 1.00 94.81 203 GLU A O 1
ATOM 1642 N N . THR A 1 204 ? 12.978 8.868 13.692 1.00 95.06 204 THR A N 1
ATOM 1643 C CA . THR A 1 204 ? 12.127 9.277 12.566 1.00 95.06 204 THR A CA 1
ATOM 1644 C C . THR A 1 204 ? 10.689 8.806 12.757 1.00 95.06 204 THR A C 1
ATOM 1646 O O . THR A 1 204 ? 9.755 9.575 12.540 1.00 95.06 204 THR A O 1
ATOM 1649 N N . GLU A 1 205 ? 10.484 7.570 13.215 1.00 93.81 205 GLU A N 1
ATOM 1650 C CA . GLU A 1 205 ? 9.142 7.055 13.492 1.00 93.81 205 GLU A CA 1
ATOM 1651 C C . GLU A 1 205 ? 8.437 7.860 14.598 1.00 93.81 205 GLU A C 1
ATOM 1653 O O . GLU A 1 205 ? 7.228 8.078 14.534 1.00 93.81 205 GLU A O 1
ATOM 1658 N N . SER A 1 206 ? 9.189 8.352 15.588 1.00 94.81 206 SER A N 1
ATOM 1659 C CA . SER A 1 206 ? 8.663 9.227 16.642 1.00 94.81 206 SER A CA 1
ATOM 1660 C C . SER A 1 206 ? 8.246 10.593 16.089 1.00 94.81 206 SER A C 1
ATOM 1662 O O . SER A 1 206 ? 7.114 11.010 16.331 1.00 94.81 206 SER A O 1
ATOM 1664 N N . ARG A 1 207 ? 9.079 11.231 15.251 1.00 96.00 207 ARG A N 1
ATOM 1665 C CA . ARG A 1 207 ? 8.723 12.486 14.553 1.00 96.00 207 ARG A CA 1
ATOM 1666 C C . ARG A 1 207 ? 7.482 12.327 13.672 1.00 96.00 207 ARG A C 1
ATOM 1668 O O . ARG A 1 207 ? 6.605 13.185 13.654 1.00 96.00 207 ARG A O 1
ATOM 1675 N N . LEU A 1 208 ? 7.374 11.205 12.959 1.00 95.81 208 LEU A N 1
ATOM 1676 C CA . LEU A 1 208 ? 6.183 10.890 12.170 1.00 95.81 208 LEU A CA 1
ATOM 1677 C C . LEU A 1 208 ? 4.946 10.750 13.064 1.00 95.81 208 LEU A C 1
ATOM 1679 O O . LEU A 1 208 ? 3.899 11.308 12.737 1.00 95.81 208 LEU A O 1
ATOM 1683 N N . ARG A 1 209 ? 5.053 10.059 14.206 1.00 95.50 209 ARG A N 1
ATOM 1684 C CA . ARG A 1 209 ? 3.947 9.910 15.166 1.00 95.50 209 ARG A CA 1
ATOM 1685 C C . ARG A 1 209 ? 3.446 11.246 15.714 1.00 95.50 209 ARG A C 1
ATOM 1687 O O . ARG A 1 209 ? 2.233 11.423 15.794 1.00 95.50 209 ARG A O 1
ATOM 1694 N N . GLU A 1 210 ? 4.336 12.186 16.026 1.00 96.44 210 GLU A N 1
ATOM 1695 C CA . GLU A 1 210 ? 3.974 13.538 16.499 1.00 96.44 210 GLU A CA 1
ATOM 1696 C C . GLU A 1 210 ? 3.079 14.297 15.507 1.00 96.44 210 GLU A C 1
ATOM 1698 O O . GLU A 1 210 ? 2.251 15.119 15.901 1.00 96.44 210 GLU A O 1
ATOM 1703 N N . HIS A 1 211 ? 3.189 13.968 14.220 1.00 96.00 211 HIS A N 1
ATOM 1704 C CA . HIS A 1 211 ? 2.389 14.542 13.144 1.00 96.00 211 HIS A CA 1
ATOM 1705 C C . HIS A 1 211 ? 1.353 13.571 12.567 1.00 96.00 211 HIS A C 1
ATOM 1707 O O . HIS A 1 211 ? 0.892 13.768 11.444 1.00 96.00 211 HIS A O 1
ATOM 1713 N N . ASN A 1 212 ? 0.959 12.533 13.315 1.00 94.88 212 ASN A N 1
ATOM 1714 C CA . ASN A 1 212 ? -0.033 11.541 12.881 1.00 94.88 212 ASN A CA 1
ATOM 1715 C C . ASN A 1 212 ? 0.321 10.905 11.518 1.00 94.88 212 ASN A C 1
ATOM 1717 O O . ASN A 1 212 ? -0.527 10.726 10.641 1.00 94.88 212 ASN A O 1
ATOM 1721 N N . PHE A 1 213 ? 1.611 10.614 11.332 1.00 96.19 213 PHE A N 1
ATOM 1722 C CA . PHE A 1 213 ? 2.212 10.084 10.108 1.00 96.19 213 PHE A CA 1
ATOM 1723 C C . PHE A 1 213 ? 1.917 10.921 8.854 1.00 96.19 213 PHE A C 1
ATOM 1725 O O . PHE A 1 213 ? 1.801 10.394 7.747 1.00 96.19 213 PHE A O 1
ATOM 1732 N N . ASP A 1 214 ? 1.790 12.236 9.019 1.00 94.44 214 ASP A N 1
ATOM 1733 C CA . ASP A 1 214 ? 1.766 13.185 7.913 1.00 94.44 214 ASP A CA 1
ATOM 1734 C C . ASP A 1 214 ? 3.197 13.463 7.439 1.00 94.44 214 ASP A C 1
ATOM 1736 O O . ASP A 1 214 ? 3.917 14.299 7.989 1.00 94.44 214 ASP A O 1
ATOM 1740 N N . VAL A 1 215 ? 3.609 12.745 6.396 1.00 94.19 215 VAL A N 1
ATOM 1741 C CA . VAL A 1 215 ? 4.950 12.864 5.805 1.00 94.19 215 VAL A CA 1
ATOM 1742 C C . VAL A 1 215 ? 5.227 14.227 5.179 1.00 94.19 215 VAL A C 1
ATOM 1744 O O . VAL A 1 215 ? 6.384 14.540 4.937 1.00 94.19 215 VAL A O 1
ATOM 1747 N N . THR A 1 216 ? 4.213 15.067 4.948 1.00 93.31 216 THR A N 1
ATOM 1748 C CA . THR A 1 216 ? 4.435 16.435 4.451 1.00 93.31 216 THR A CA 1
ATOM 1749 C C . THR A 1 216 ? 4.922 17.388 5.543 1.00 93.31 216 THR A C 1
ATOM 1751 O O . THR A 1 216 ? 5.434 18.464 5.239 1.00 93.31 216 THR A O 1
ATOM 1754 N N . LYS A 1 217 ? 4.780 16.999 6.818 1.00 95.25 217 LYS A N 1
ATOM 1755 C CA . LYS A 1 217 ? 5.210 17.779 7.989 1.00 95.25 217 LYS A CA 1
ATOM 1756 C C . LYS A 1 217 ? 6.578 17.369 8.523 1.00 95.25 217 LYS A C 1
ATOM 1758 O O . LYS A 1 217 ? 7.072 17.989 9.460 1.00 95.25 217 LYS A O 1
ATOM 1763 N N . VAL A 1 218 ? 7.179 16.332 7.949 1.00 94.19 218 VAL A N 1
ATOM 1764 C CA . VAL A 1 218 ? 8.487 15.818 8.353 1.00 94.19 218 VAL A CA 1
ATOM 1765 C C . VAL A 1 218 ? 9.433 15.937 7.170 1.00 94.19 218 VAL A C 1
ATOM 1767 O O . VAL A 1 218 ? 9.141 15.436 6.089 1.00 94.19 218 VAL A O 1
ATOM 1770 N N . ASP A 1 219 ? 10.581 16.577 7.383 1.00 92.94 219 ASP A N 1
ATOM 1771 C CA . ASP A 1 219 ? 11.666 16.550 6.406 1.00 92.94 219 ASP A CA 1
ATOM 1772 C C . ASP A 1 219 ? 12.295 15.151 6.426 1.00 92.94 219 ASP A C 1
ATOM 1774 O O . ASP A 1 219 ? 13.016 14.789 7.363 1.00 92.94 219 ASP A O 1
ATOM 1778 N N . LEU A 1 220 ? 11.883 14.329 5.459 1.00 93.88 220 LEU A N 1
ATOM 1779 C CA . LEU A 1 220 ? 12.325 12.951 5.294 1.00 93.88 220 LEU A CA 1
ATOM 1780 C C . LEU A 1 220 ? 13.447 12.885 4.268 1.00 93.88 220 LEU A C 1
ATOM 1782 O O . LEU A 1 220 ? 13.330 13.376 3.147 1.00 93.88 220 LEU A O 1
ATOM 1786 N N . THR A 1 221 ? 14.496 12.163 4.623 1.00 94.19 221 THR A N 1
ATOM 1787 C CA . THR A 1 221 ? 15.644 11.885 3.768 1.00 94.19 221 THR A CA 1
ATOM 1788 C C . THR A 1 221 ? 15.877 10.380 3.674 1.00 94.19 221 THR A C 1
ATOM 1790 O O . THR A 1 221 ? 15.236 9.576 4.350 1.00 94.19 221 THR A O 1
ATOM 1793 N N . LYS A 1 222 ? 16.812 9.955 2.822 1.00 91.94 222 LYS A N 1
ATOM 1794 C CA . LYS A 1 222 ? 17.193 8.534 2.751 1.00 91.94 222 LYS A CA 1
ATOM 1795 C C . LYS A 1 222 ? 17.925 8.055 4.003 1.00 91.94 222 LYS A C 1
ATOM 1797 O O . LYS A 1 222 ? 17.886 6.862 4.280 1.00 91.94 222 LYS A O 1
ATOM 1802 N N . ASP A 1 223 ? 18.537 8.969 4.753 1.00 93.25 223 ASP A N 1
ATOM 1803 C CA . ASP A 1 223 ? 19.272 8.655 5.982 1.00 93.25 223 ASP A CA 1
ATOM 1804 C C . ASP A 1 223 ? 18.325 8.322 7.149 1.00 93.25 223 ASP A C 1
ATOM 1806 O O . ASP A 1 223 ? 18.742 7.748 8.150 1.00 93.25 223 ASP A O 1
ATOM 1810 N N . ASP A 1 224 ? 17.029 8.604 6.993 1.00 93.81 224 ASP A N 1
ATOM 1811 C CA . ASP A 1 224 ? 15.976 8.196 7.924 1.00 93.81 224 ASP A CA 1
ATOM 1812 C C . ASP A 1 224 ? 15.592 6.711 7.816 1.00 93.81 224 ASP A C 1
ATOM 1814 O O . ASP A 1 224 ? 14.823 6.191 8.636 1.00 93.81 224 ASP A O 1
ATOM 1818 N N . LEU A 1 225 ? 16.101 6.025 6.792 1.00 91.88 225 LEU A N 1
ATOM 1819 C CA . LEU A 1 225 ? 15.818 4.623 6.514 1.00 91.88 225 LEU A CA 1
ATOM 1820 C C . LEU A 1 225 ? 16.956 3.763 7.057 1.00 91.88 225 LEU A C 1
ATOM 1822 O O . LEU A 1 225 ? 18.123 4.009 6.760 1.00 91.88 225 LEU A O 1
ATOM 1826 N N . TYR A 1 226 ? 16.616 2.733 7.832 1.00 84.75 226 TYR A N 1
ATOM 1827 C CA . TYR A 1 226 ? 17.618 1.821 8.386 1.00 84.75 226 TYR A CA 1
ATOM 1828 C C . TYR A 1 226 ? 17.853 0.622 7.467 1.00 84.75 226 TYR A C 1
ATOM 1830 O O . TYR A 1 226 ? 18.882 0.510 6.807 1.00 84.75 226 TYR A O 1
ATOM 1838 N N . GLU A 1 227 ? 16.867 -0.265 7.396 1.00 88.19 227 GLU A N 1
ATOM 1839 C CA . GLU A 1 227 ? 16.914 -1.493 6.613 1.00 88.19 227 GLU A CA 1
ATOM 1840 C C . GLU A 1 227 ? 15.587 -1.682 5.881 1.00 88.19 227 GLU A C 1
ATOM 1842 O O . GLU A 1 227 ? 14.548 -1.145 6.286 1.00 88.19 227 GLU A O 1
ATOM 1847 N N . TRP A 1 228 ? 15.614 -2.462 4.804 1.00 92.88 228 TRP A N 1
ATOM 1848 C CA . TRP A 1 228 ? 14.392 -3.052 4.279 1.00 92.88 228 TRP A CA 1
ATOM 1849 C C . TRP A 1 228 ? 14.227 -4.468 4.817 1.00 92.88 228 TRP A C 1
ATOM 1851 O O . TRP A 1 228 ? 15.180 -5.098 5.269 1.00 92.88 228 TRP A O 1
ATOM 1861 N N . LEU A 1 229 ? 12.993 -4.955 4.783 1.00 92.88 229 LEU A N 1
ATOM 1862 C CA . LEU A 1 229 ? 12.651 -6.325 5.135 1.00 92.88 229 LEU A CA 1
ATOM 1863 C C . LEU A 1 229 ? 13.151 -7.267 4.036 1.00 92.88 229 LEU A C 1
ATOM 1865 O O . LEU A 1 229 ? 12.410 -7.575 3.103 1.00 92.88 229 LEU A O 1
ATOM 1869 N N . GLU A 1 230 ? 14.417 -7.665 4.122 1.00 92.62 230 GLU A N 1
ATOM 1870 C CA . GLU A 1 230 ? 15.027 -8.604 3.180 1.00 92.62 230 GLU A CA 1
ATOM 1871 C C . GLU A 1 230 ? 14.281 -9.947 3.192 1.00 92.62 230 GLU A C 1
ATOM 1873 O O . GLU A 1 230 ? 13.938 -10.479 4.251 1.00 92.62 230 GLU A O 1
ATOM 1878 N N . GLY A 1 231 ? 13.984 -10.470 2.002 1.00 92.94 231 GLY A N 1
ATOM 1879 C CA . GLY A 1 231 ? 13.175 -11.674 1.813 1.00 92.94 231 GLY A CA 1
ATOM 1880 C C . GLY A 1 231 ? 11.664 -11.432 1.873 1.00 92.94 231 GLY A C 1
ATOM 1881 O O . GLY A 1 231 ? 10.897 -12.362 1.641 1.00 92.94 231 GLY A O 1
ATOM 1882 N N . CYS A 1 232 ? 11.218 -10.209 2.183 1.00 95.50 232 CYS A N 1
ATOM 1883 C CA . CYS A 1 232 ? 9.812 -9.798 2.146 1.00 95.50 232 CYS A CA 1
ATOM 1884 C C . CYS A 1 232 ? 9.488 -8.899 0.946 1.00 95.50 232 CYS A C 1
ATOM 1886 O O . CYS A 1 232 ? 8.539 -8.110 0.995 1.00 95.50 232 CYS A O 1
ATOM 1888 N N . GLU A 1 233 ? 10.285 -8.972 -0.117 1.00 95.50 233 GLU A N 1
ATOM 1889 C CA . GLU A 1 233 ? 10.024 -8.250 -1.351 1.00 95.50 233 GLU A CA 1
ATOM 1890 C C . GLU A 1 233 ? 8.714 -8.721 -1.989 1.00 95.50 233 GLU A C 1
ATOM 1892 O O . GLU A 1 233 ? 8.385 -9.910 -2.022 1.00 95.50 233 GLU A O 1
ATOM 1897 N N . VAL A 1 234 ? 7.969 -7.761 -2.531 1.00 96.25 234 VAL A N 1
ATOM 1898 C CA . VAL A 1 234 ? 6.780 -8.035 -3.331 1.00 96.25 234 VAL A CA 1
ATOM 1899 C C . VAL A 1 234 ? 7.117 -7.765 -4.785 1.00 96.25 234 VAL A C 1
ATOM 1901 O O . VAL A 1 234 ? 7.487 -6.652 -5.163 1.00 96.25 234 VAL A O 1
ATOM 1904 N N . PHE A 1 235 ? 6.947 -8.778 -5.617 1.00 95.19 235 PHE A N 1
ATOM 1905 C CA . PHE A 1 235 ? 7.122 -8.679 -7.052 1.00 95.19 235 PHE A CA 1
ATOM 1906 C C . PHE A 1 235 ? 5.781 -8.437 -7.718 1.00 95.19 235 PHE A C 1
ATOM 1908 O O . PHE A 1 235 ? 4.805 -9.135 -7.448 1.00 95.19 235 PHE A O 1
ATOM 1915 N N . TRP A 1 236 ? 5.748 -7.462 -8.616 1.00 96.00 236 TRP A N 1
ATOM 1916 C CA . TRP A 1 236 ? 4.560 -7.086 -9.360 1.00 96.00 236 TRP A CA 1
ATOM 1917 C C . TRP A 1 236 ? 4.759 -7.320 -10.845 1.00 96.00 236 TRP A C 1
ATOM 1919 O O . TRP A 1 236 ? 5.751 -6.895 -11.439 1.00 96.00 236 TRP A O 1
ATOM 1929 N N . TYR A 1 237 ? 3.761 -7.920 -11.477 1.00 92.31 237 TYR A N 1
ATOM 1930 C CA . TYR A 1 237 ? 3.682 -7.996 -12.928 1.00 92.31 237 TYR A CA 1
ATOM 1931 C C . TYR A 1 237 ? 2.300 -7.581 -13.400 1.00 92.31 237 TYR A C 1
ATOM 1933 O O . TYR A 1 237 ? 1.303 -7.733 -12.696 1.00 92.31 237 TYR A O 1
ATOM 1941 N N . LYS A 1 238 ? 2.245 -7.049 -14.620 1.00 91.69 238 LYS A N 1
ATOM 1942 C CA . LYS A 1 238 ? 0.978 -6.742 -15.274 1.00 91.69 238 LYS A CA 1
ATOM 1943 C C . LYS A 1 238 ? 0.372 -8.045 -15.791 1.00 91.69 238 LYS A C 1
ATOM 1945 O O . LYS A 1 238 ? 0.986 -8.702 -16.633 1.00 91.69 238 LYS A O 1
ATOM 1950 N N . GLY A 1 239 ? -0.789 -8.415 -15.263 1.00 85.50 239 GLY A N 1
ATOM 1951 C CA . GLY A 1 239 ? -1.535 -9.596 -15.676 1.00 85.50 239 GLY A CA 1
ATOM 1952 C C . GLY A 1 239 ? -2.349 -9.336 -16.944 1.00 85.50 239 GLY A C 1
ATOM 1953 O O . GLY A 1 239 ? -2.836 -8.231 -17.179 1.00 85.50 239 GLY A O 1
ATOM 1954 N N . ASP A 1 240 ? -2.492 -10.371 -17.766 1.00 74.62 240 ASP A N 1
ATOM 1955 C CA . ASP A 1 240 ? -3.308 -10.415 -18.987 1.00 74.62 240 ASP A CA 1
ATOM 1956 C C . ASP A 1 240 ? -4.468 -11.429 -18.884 1.00 74.62 240 ASP A C 1
ATOM 1958 O O . ASP A 1 240 ? -5.207 -11.650 -19.844 1.00 74.62 240 ASP A O 1
ATOM 1962 N N . GLY A 1 241 ? -4.627 -12.051 -17.711 1.00 68.69 241 GLY A N 1
ATOM 1963 C CA . GLY A 1 241 ? -5.530 -13.173 -17.480 1.00 68.69 241 GLY A CA 1
ATOM 1964 C C . GLY A 1 241 ? -6.885 -12.816 -16.871 1.00 68.69 241 GLY A C 1
ATOM 1965 O O . GLY A 1 241 ? -7.193 -11.674 -16.537 1.00 68.69 241 GLY A O 1
ATOM 1966 N N . ASN A 1 242 ? -7.697 -13.857 -16.692 1.00 72.75 242 ASN A N 1
ATOM 1967 C CA . ASN A 1 242 ? -8.939 -13.781 -15.939 1.00 72.75 242 ASN A CA 1
ATOM 1968 C C . ASN A 1 242 ? -8.676 -13.971 -14.454 1.00 72.75 242 ASN A C 1
ATOM 1970 O O . ASN A 1 242 ? -8.442 -15.089 -14.000 1.00 72.75 242 ASN A O 1
ATOM 1974 N N . VAL A 1 243 ? -8.775 -12.880 -13.708 1.00 80.69 243 VAL A N 1
ATOM 1975 C CA . VAL A 1 243 ? -8.941 -12.929 -12.259 1.00 80.69 243 VAL A CA 1
ATOM 1976 C C . VAL A 1 243 ? -10.435 -12.866 -11.965 1.00 80.69 243 VAL A C 1
ATOM 1978 O O . VAL A 1 243 ? -11.147 -11.997 -12.480 1.00 80.69 243 VAL A O 1
ATOM 1981 N N . GLU A 1 244 ? -10.925 -13.815 -11.170 1.00 78.75 244 GLU A N 1
ATOM 1982 C CA . GLU A 1 244 ? -12.331 -13.864 -10.778 1.00 78.75 244 GLU A CA 1
ATOM 1983 C C . GLU A 1 244 ? -12.745 -12.547 -10.104 1.00 78.75 244 GLU A C 1
ATOM 1985 O O . GLU A 1 244 ? -12.070 -12.036 -9.211 1.00 78.75 244 GLU A O 1
ATOM 1990 N N . GLY A 1 245 ? -13.850 -11.969 -10.576 1.00 78.38 245 GLY A N 1
ATOM 1991 C CA . GLY A 1 245 ? -14.342 -10.672 -10.114 1.00 78.38 245 GLY A CA 1
ATOM 1992 C C . GLY A 1 245 ? -13.743 -9.449 -10.817 1.00 78.38 245 GLY A C 1
ATOM 1993 O O . GLY A 1 245 ? -14.238 -8.353 -10.577 1.00 78.38 245 GLY A O 1
ATOM 1994 N N . LEU A 1 246 ? -12.751 -9.607 -11.707 1.00 81.38 246 LEU A N 1
ATOM 1995 C CA . LEU A 1 246 ? -12.144 -8.488 -12.449 1.00 81.38 246 LEU A CA 1
ATOM 1996 C C . LEU A 1 246 ? -12.538 -8.400 -13.930 1.00 81.38 246 LEU A C 1
ATOM 1998 O O . LEU A 1 246 ? -12.129 -7.455 -14.594 1.00 81.38 246 LEU A O 1
ATOM 2002 N N . ASN A 1 247 ? -13.347 -9.323 -14.464 1.00 80.75 247 ASN A N 1
ATOM 2003 C CA . ASN A 1 247 ? -13.939 -9.241 -15.814 1.00 80.75 247 ASN A CA 1
ATOM 2004 C C . ASN A 1 247 ? -12.948 -8.813 -16.926 1.00 80.75 247 ASN A C 1
ATOM 2006 O O . ASN A 1 247 ? -13.236 -7.888 -17.684 1.00 80.75 247 ASN A O 1
ATOM 2010 N N . HIS A 1 248 ? -11.778 -9.459 -17.016 1.00 80.69 248 HIS A N 1
ATOM 2011 C CA . HIS A 1 248 ? -10.707 -9.137 -17.980 1.00 80.69 248 HIS A CA 1
ATOM 2012 C C . HIS A 1 248 ? -10.117 -7.712 -17.893 1.00 80.69 248 HIS A C 1
ATOM 2014 O O . HIS A 1 248 ? -9.443 -7.267 -18.825 1.00 80.69 248 HIS A O 1
ATOM 2020 N N . GLN A 1 249 ? -10.344 -6.969 -16.808 1.00 86.44 249 GLN A N 1
ATOM 2021 C CA . GLN A 1 249 ? -9.741 -5.647 -16.659 1.00 86.44 249 GLN A CA 1
ATOM 2022 C C . GLN A 1 249 ? -8.211 -5.742 -16.542 1.00 86.44 249 GLN A C 1
ATOM 2024 O O . GLN A 1 249 ? -7.699 -6.665 -15.899 1.00 86.44 249 GLN A O 1
ATOM 2029 N N . PRO A 1 250 ? -7.464 -4.782 -17.122 1.00 91.38 250 PRO A N 1
ATOM 2030 C CA . PRO A 1 250 ? -6.036 -4.647 -16.876 1.00 91.38 250 PRO A CA 1
ATOM 2031 C C . PRO A 1 250 ? -5.741 -4.545 -15.378 1.00 91.38 250 PRO A C 1
ATOM 2033 O O . PRO A 1 250 ? -6.352 -3.743 -14.670 1.00 91.38 250 PRO A O 1
ATOM 2036 N N . HIS A 1 251 ? -4.796 -5.348 -14.905 1.00 94.88 251 HIS A N 1
ATOM 2037 C CA . HIS A 1 251 ? -4.459 -5.418 -13.491 1.00 94.88 251 HIS A CA 1
ATOM 2038 C C . HIS A 1 251 ? -2.979 -5.742 -13.294 1.00 94.88 251 HIS A C 1
ATOM 2040 O O . HIS A 1 251 ? -2.301 -6.258 -14.186 1.00 94.88 251 HIS A O 1
ATOM 2046 N N . PHE A 1 252 ? -2.482 -5.439 -12.105 1.00 96.31 252 PHE A N 1
ATOM 2047 C CA . PHE A 1 252 ? -1.211 -5.920 -11.598 1.00 96.31 252 PHE A CA 1
ATOM 2048 C C . PHE A 1 252 ? -1.463 -6.998 -10.551 1.00 96.31 252 PHE A C 1
ATOM 2050 O O . PHE A 1 252 ? -2.401 -6.892 -9.762 1.00 96.31 252 PHE A O 1
ATOM 2057 N N . ILE A 1 253 ? -0.618 -8.023 -10.552 1.00 95.25 253 ILE A N 1
ATOM 2058 C CA . ILE A 1 253 ? -0.611 -9.087 -9.550 1.00 95.25 253 ILE A CA 1
ATOM 2059 C C . ILE A 1 253 ? 0.686 -8.957 -8.767 1.00 95.25 253 ILE A C 1
ATOM 2061 O O . ILE A 1 253 ? 1.764 -8.946 -9.366 1.00 95.25 253 ILE A O 1
ATOM 2065 N N . GLY A 1 254 ? 0.563 -8.843 -7.449 1.00 95.38 254 GLY A N 1
ATOM 2066 C CA . GLY A 1 254 ? 1.678 -8.826 -6.516 1.00 95.38 254 GLY A CA 1
ATOM 2067 C C . GLY A 1 254 ? 1.818 -10.181 -5.831 1.00 95.38 254 GLY A C 1
ATOM 2068 O O . GLY A 1 254 ? 0.821 -10.804 -5.464 1.00 95.38 254 GLY A O 1
ATOM 2069 N N . TYR A 1 255 ? 3.052 -10.649 -5.680 1.00 93.19 255 TYR A N 1
ATOM 2070 C CA . TYR A 1 255 ? 3.367 -11.894 -4.985 1.00 93.19 255 TYR A CA 1
ATOM 2071 C C . TYR A 1 255 ? 4.705 -11.792 -4.255 1.00 93.19 255 TYR A C 1
ATOM 2073 O O . TYR A 1 255 ? 5.577 -11.017 -4.642 1.00 93.19 255 TYR A O 1
ATOM 2081 N N . MET A 1 256 ? 4.885 -12.621 -3.231 1.00 93.50 256 MET A N 1
ATOM 2082 C CA . MET A 1 256 ? 6.164 -12.787 -2.537 1.00 93.50 256 MET A CA 1
ATOM 2083 C C . MET A 1 256 ? 6.887 -14.018 -3.085 1.00 93.50 256 MET A C 1
ATOM 2085 O O . MET A 1 256 ? 6.259 -15.057 -3.327 1.00 93.50 256 MET A O 1
ATOM 2089 N N . GLU A 1 257 ? 8.198 -13.924 -3.301 1.00 90.12 257 GLU A N 1
ATOM 2090 C CA . GLU A 1 257 ? 8.989 -15.093 -3.696 1.00 90.12 257 GLU A CA 1
ATOM 2091 C C . GLU A 1 257 ? 8.908 -16.179 -2.608 1.00 90.12 257 GLU A C 1
ATOM 2093 O O . GLU A 1 257 ? 8.804 -15.885 -1.422 1.00 90.12 257 GLU A O 1
ATOM 2098 N N . GLY A 1 258 ? 8.836 -17.453 -3.004 1.00 89.81 258 GLY A N 1
ATOM 2099 C CA . GLY A 1 258 ? 8.646 -18.556 -2.050 1.00 89.81 258 GLY A CA 1
ATOM 2100 C C . GLY A 1 258 ? 7.263 -18.617 -1.378 1.00 89.81 258 GLY A C 1
ATOM 2101 O O . GLY A 1 258 ? 7.042 -19.490 -0.541 1.00 89.81 258 GLY A O 1
ATOM 2102 N N . GLY A 1 259 ? 6.314 -17.749 -1.754 1.00 89.75 259 GLY A N 1
ATOM 2103 C CA . GLY A 1 259 ? 4.936 -17.754 -1.244 1.00 89.75 259 GLY A CA 1
ATOM 2104 C C . GLY A 1 259 ? 4.746 -17.059 0.108 1.00 89.75 259 GLY A C 1
ATOM 2105 O O . GLY A 1 259 ? 3.676 -17.185 0.708 1.00 89.75 259 GLY A O 1
ATOM 2106 N N . GLY A 1 260 ? 5.762 -16.345 0.593 1.00 93.81 260 GLY A N 1
ATOM 2107 C CA . GLY A 1 260 ? 5.720 -15.586 1.837 1.00 93.81 260 GLY A CA 1
ATOM 2108 C C . GLY A 1 260 ? 7.116 -15.245 2.349 1.00 93.81 260 GLY A C 1
ATOM 2109 O O . GLY A 1 260 ? 8.115 -15.655 1.768 1.00 93.81 260 GLY A O 1
ATOM 2110 N N . CYS A 1 261 ? 7.184 -14.532 3.468 1.00 95.69 261 CYS A N 1
ATOM 2111 C CA . CYS A 1 261 ? 8.441 -14.247 4.158 1.00 95.69 261 CYS A CA 1
ATOM 2112 C C . CYS A 1 261 ? 8.325 -14.485 5.660 1.00 95.69 261 CYS A C 1
ATOM 2114 O O . CYS A 1 261 ? 7.233 -14.691 6.180 1.00 95.69 261 CYS A O 1
ATOM 2116 N N . SER A 1 262 ? 9.450 -14.456 6.373 1.00 94.88 262 SER A N 1
ATOM 2117 C CA . SER A 1 262 ? 9.465 -14.620 7.828 1.00 94.88 262 SER A CA 1
ATOM 2118 C C . SER A 1 262 ? 10.147 -13.434 8.485 1.00 94.88 262 SER A C 1
ATOM 2120 O O . SER A 1 262 ? 11.266 -13.088 8.120 1.00 94.88 262 SER A O 1
ATOM 2122 N N . VAL A 1 263 ? 9.495 -12.829 9.475 1.00 92.81 263 VAL A N 1
ATOM 2123 C CA . VAL A 1 263 ? 10.046 -11.697 10.227 1.00 92.81 263 VAL A CA 1
ATOM 2124 C C . VAL A 1 263 ? 9.950 -11.950 11.720 1.00 92.81 263 VAL A C 1
ATOM 2126 O O . VAL A 1 263 ? 8.960 -12.494 12.204 1.00 92.81 263 VAL A O 1
ATOM 2129 N N . PHE A 1 264 ? 10.954 -11.514 12.474 1.00 91.88 264 PHE A N 1
ATOM 2130 C CA . PHE A 1 264 ? 10.860 -11.520 13.928 1.00 91.88 264 PHE A CA 1
ATOM 2131 C C . PHE A 1 264 ? 9.946 -10.382 14.398 1.00 91.88 264 PHE A C 1
ATOM 2133 O O . PHE A 1 264 ? 10.182 -9.207 14.096 1.00 91.88 264 PHE A O 1
ATOM 2140 N N . SER A 1 265 ? 8.913 -10.722 15.163 1.00 88.56 265 SER A N 1
ATOM 2141 C CA . SER A 1 265 ? 8.017 -9.762 15.795 1.00 88.56 265 SER A CA 1
ATOM 2142 C C . SER A 1 265 ? 8.389 -9.557 17.254 1.00 88.56 265 SER A C 1
ATOM 2144 O O . SER A 1 265 ? 8.425 -10.489 18.057 1.00 88.56 265 SER A O 1
ATOM 2146 N N . ARG A 1 266 ? 8.612 -8.291 17.615 1.00 86.62 266 ARG A N 1
ATOM 2147 C CA . ARG A 1 266 ? 8.872 -7.887 19.003 1.00 86.62 266 ARG A CA 1
ATOM 2148 C C . ARG A 1 266 ? 7.626 -7.991 19.884 1.00 86.62 266 ARG A C 1
ATOM 2150 O O . ARG A 1 266 ? 7.771 -8.142 21.092 1.00 86.62 266 ARG A O 1
ATOM 2157 N N . GLU A 1 267 ? 6.432 -7.915 19.296 1.00 84.44 267 GLU A N 1
ATOM 2158 C CA . GLU A 1 267 ? 5.161 -7.966 20.029 1.00 84.44 267 GLU A CA 1
ATOM 2159 C C . GLU A 1 267 ? 4.889 -9.364 20.580 1.00 84.44 267 GLU A C 1
ATOM 2161 O O . GLU A 1 267 ? 4.547 -9.507 21.749 1.00 84.44 267 GLU A O 1
ATOM 2166 N N . ILE A 1 268 ? 5.100 -10.395 19.757 1.00 87.81 268 ILE A N 1
ATOM 2167 C CA . ILE A 1 268 ? 4.900 -11.795 20.160 1.00 87.81 268 ILE A CA 1
ATOM 2168 C C . ILE A 1 268 ? 6.202 -12.496 20.571 1.00 87.81 268 ILE A C 1
ATOM 2170 O O . ILE A 1 268 ? 6.168 -13.671 20.918 1.00 87.81 268 ILE A O 1
ATOM 2174 N N . GLN A 1 269 ? 7.341 -11.789 20.528 1.00 92.94 269 GLN A N 1
ATOM 2175 C CA . GLN A 1 269 ? 8.680 -12.321 20.827 1.00 92.94 269 GLN A CA 1
ATOM 2176 C C . GLN A 1 269 ? 8.990 -13.613 20.047 1.00 92.94 269 GLN A C 1
ATOM 2178 O O . GLN A 1 269 ? 9.503 -14.585 20.599 1.00 92.94 269 GLN A O 1
ATOM 2183 N N . GLY A 1 270 ? 8.663 -13.628 18.754 1.00 93.94 270 GLY A N 1
ATOM 2184 C CA . GLY A 1 270 ? 8.757 -14.820 17.914 1.00 93.94 270 GLY A CA 1
ATOM 2185 C C . GLY A 1 270 ? 8.686 -14.508 16.424 1.00 93.94 270 GLY A C 1
ATOM 2186 O O . GLY A 1 270 ? 8.446 -13.366 16.023 1.00 93.94 270 GLY A O 1
ATOM 2187 N N . MET A 1 271 ? 8.915 -15.528 15.599 1.00 95.50 271 MET A N 1
ATOM 2188 C CA . MET A 1 271 ? 8.823 -15.405 14.148 1.00 95.50 271 MET A CA 1
ATOM 2189 C C . MET A 1 271 ? 7.362 -15.385 13.692 1.00 95.50 271 MET A C 1
ATOM 2191 O O . MET A 1 271 ? 6.512 -16.116 14.204 1.00 95.50 271 MET A O 1
ATOM 2195 N N . ILE A 1 272 ? 7.088 -14.524 12.716 1.00 95.88 272 ILE A N 1
ATOM 2196 C CA . ILE A 1 272 ? 5.833 -14.476 11.977 1.00 95.88 272 ILE A CA 1
ATOM 2197 C C . ILE A 1 272 ? 6.131 -14.800 10.519 1.00 95.88 272 ILE A C 1
ATOM 2199 O O . ILE A 1 272 ? 6.904 -14.094 9.871 1.00 95.88 272 ILE A O 1
ATOM 2203 N N . HIS A 1 273 ? 5.471 -15.827 10.003 1.00 96.19 273 HIS A N 1
ATOM 2204 C CA . HIS A 1 273 ? 5.371 -16.133 8.587 1.00 96.19 273 HIS A CA 1
ATOM 2205 C C . HIS A 1 273 ? 4.262 -15.291 7.959 1.00 96.19 273 HIS A C 1
ATOM 2207 O O . HIS A 1 273 ? 3.078 -15.476 8.243 1.00 96.19 273 HIS A O 1
ATOM 2213 N N . ILE A 1 274 ? 4.660 -14.362 7.104 1.00 95.56 274 ILE A N 1
ATOM 2214 C CA . ILE A 1 274 ? 3.784 -13.453 6.379 1.00 95.56 274 ILE A CA 1
ATOM 2215 C C . ILE A 1 274 ? 3.500 -14.042 5.004 1.00 95.56 274 ILE A C 1
ATOM 2217 O O . ILE A 1 274 ? 4.414 -14.472 4.302 1.00 95.56 274 ILE A O 1
ATOM 2221 N N . LYS A 1 275 ? 2.231 -14.028 4.610 1.00 95.06 275 LYS A N 1
ATOM 2222 C CA . LYS A 1 275 ? 1.775 -14.321 3.253 1.00 95.06 275 LYS A CA 1
ATOM 2223 C C . LYS A 1 275 ? 0.978 -13.135 2.752 1.00 95.06 275 LYS A C 1
ATOM 2225 O O . LYS A 1 275 ? 0.162 -12.602 3.500 1.00 95.06 275 LYS A O 1
ATOM 2230 N N . ASP A 1 276 ? 1.181 -12.775 1.496 1.00 94.06 276 ASP A N 1
ATOM 2231 C CA . ASP A 1 276 ? 0.459 -11.675 0.872 1.00 94.06 276 ASP A CA 1
ATOM 2232 C C . ASP A 1 276 ? 0.004 -12.076 -0.534 1.00 94.06 276 ASP A C 1
ATOM 2234 O O . ASP A 1 276 ? 0.792 -12.600 -1.328 1.00 94.06 276 ASP A O 1
ATOM 2238 N N . ASP A 1 277 ? -1.276 -11.835 -0.813 1.00 93.31 277 ASP A N 1
ATOM 2239 C CA . ASP A 1 277 ? -1.873 -11.953 -2.140 1.00 93.31 277 ASP A CA 1
ATOM 2240 C C . ASP A 1 277 ? -2.410 -10.577 -2.525 1.00 93.31 277 ASP A C 1
ATOM 2242 O O . ASP A 1 277 ? -3.250 -10.002 -1.824 1.00 93.31 277 ASP A O 1
ATOM 2246 N N . LEU A 1 278 ? -1.904 -10.038 -3.633 1.00 96.62 278 LEU A N 1
ATOM 2247 C CA . LEU A 1 278 ? -2.150 -8.656 -4.011 1.00 96.62 278 LEU A CA 1
ATOM 2248 C C . LEU A 1 278 ? -2.654 -8.572 -5.442 1.00 96.62 278 LEU A C 1
ATOM 2250 O O . LEU A 1 278 ? -2.064 -9.139 -6.366 1.00 96.62 278 LEU A O 1
ATOM 2254 N N . ILE A 1 279 ? -3.725 -7.812 -5.638 1.00 96.94 279 ILE A N 1
ATOM 2255 C CA . ILE A 1 279 ? -4.230 -7.486 -6.967 1.00 96.94 279 ILE A CA 1
ATOM 2256 C C . ILE A 1 279 ? -4.547 -5.999 -7.008 1.00 96.94 279 ILE A C 1
ATOM 2258 O O . ILE A 1 279 ? -5.168 -5.463 -6.096 1.00 96.94 279 ILE A O 1
ATOM 2262 N N . MET A 1 280 ? -4.136 -5.325 -8.073 1.00 97.56 280 MET A N 1
ATOM 2263 C CA . MET A 1 280 ? -4.411 -3.908 -8.266 1.00 97.56 280 MET A CA 1
ATOM 2264 C C . MET A 1 280 ? -4.997 -3.671 -9.650 1.00 97.56 280 MET A C 1
ATOM 2266 O O . MET A 1 280 ? -4.418 -4.079 -10.654 1.00 97.56 280 MET A O 1
ATOM 2270 N N . THR A 1 281 ? -6.112 -2.958 -9.712 1.00 96.19 281 THR A N 1
ATOM 2271 C CA . THR A 1 281 ? -6.633 -2.356 -10.941 1.00 96.19 281 THR A CA 1
ATOM 2272 C C . THR A 1 281 ? -6.454 -0.841 -10.867 1.00 96.19 281 THR A C 1
ATOM 2274 O O . THR A 1 281 ? -5.963 -0.295 -9.881 1.00 96.19 281 THR A O 1
ATOM 2277 N N . GLN A 1 282 ? -6.896 -0.115 -11.891 1.00 95.62 282 GLN A N 1
ATOM 2278 C CA . GLN A 1 282 ? -6.954 1.344 -11.806 1.00 95.62 282 GLN A CA 1
ATOM 2279 C C . GLN A 1 282 ? -7.883 1.831 -10.671 1.00 95.62 282 GLN A C 1
ATOM 2281 O O . GLN A 1 282 ? -7.676 2.920 -10.127 1.00 95.62 282 GLN A O 1
ATOM 2286 N N . LYS A 1 283 ? -8.905 1.042 -10.317 1.00 95.88 283 LYS A N 1
ATOM 2287 C CA . LYS A 1 283 ? -9.981 1.422 -9.392 1.00 95.88 283 LYS A CA 1
ATOM 2288 C C . LYS A 1 283 ? -9.910 0.735 -8.037 1.00 95.88 283 LYS A C 1
ATOM 2290 O O . LYS A 1 283 ? -10.534 1.229 -7.111 1.00 95.88 283 LYS A O 1
ATOM 2295 N N . ASP A 1 284 ? -9.180 -0.364 -7.913 1.00 96.44 284 ASP A N 1
ATOM 2296 C CA . ASP A 1 284 ? -9.220 -1.204 -6.723 1.00 96.44 284 ASP A CA 1
ATOM 2297 C C . ASP A 1 284 ? -7.824 -1.676 -6.324 1.00 96.44 284 ASP A C 1
ATOM 2299 O O . ASP A 1 284 ? -6.989 -1.984 -7.176 1.00 96.44 284 ASP A O 1
ATOM 2303 N N . LEU A 1 285 ? -7.615 -1.807 -5.018 1.00 98.00 285 LEU A N 1
ATOM 2304 C CA . LEU A 1 285 ? -6.477 -2.481 -4.412 1.00 98.00 285 LEU A CA 1
ATOM 2305 C C . LEU A 1 285 ? -7.000 -3.601 -3.511 1.00 98.00 285 LEU A C 1
ATOM 2307 O O . LEU A 1 285 ? -7.670 -3.363 -2.507 1.00 98.00 285 LEU A O 1
ATOM 2311 N N . TRP A 1 286 ? -6.725 -4.841 -3.894 1.00 97.62 286 TRP A N 1
ATOM 2312 C CA . TRP A 1 286 ? -7.123 -6.034 -3.161 1.00 97.62 286 TRP A CA 1
ATOM 2313 C C . TRP A 1 286 ? -5.915 -6.602 -2.429 1.00 97.62 286 TRP A C 1
ATOM 2315 O O . TRP A 1 286 ? -4.883 -6.851 -3.051 1.00 97.62 286 TRP A O 1
ATOM 2325 N N . VAL A 1 287 ? -6.053 -6.809 -1.119 1.00 97.19 287 VAL A N 1
ATOM 2326 C CA . VAL A 1 287 ? -4.948 -7.225 -0.243 1.00 97.19 287 VAL A CA 1
ATOM 2327 C C . VAL A 1 287 ? -5.374 -8.381 0.647 1.00 97.19 287 VAL A C 1
ATOM 2329 O O . VAL A 1 287 ? -6.425 -8.313 1.278 1.00 97.19 287 VAL A O 1
ATOM 2332 N N . ASN A 1 288 ? -4.549 -9.418 0.741 1.00 95.44 288 ASN A N 1
ATOM 2333 C CA . ASN A 1 288 ? -4.750 -10.561 1.633 1.00 95.44 288 ASN A CA 1
ATOM 2334 C C . ASN A 1 288 ? -3.492 -10.835 2.471 1.00 95.44 288 ASN A C 1
ATOM 2336 O O . ASN A 1 288 ? -2.911 -11.920 2.417 1.00 95.44 288 ASN A O 1
ATOM 2340 N N . ASP A 1 289 ? -3.086 -9.833 3.247 1.00 94.50 289 ASP A N 1
ATOM 2341 C CA . ASP A 1 289 ? -1.950 -9.913 4.166 1.00 94.50 289 ASP A CA 1
ATOM 2342 C C . ASP A 1 289 ? -2.334 -10.744 5.399 1.00 94.50 289 ASP A C 1
ATOM 2344 O O . ASP A 1 289 ? -3.284 -10.422 6.124 1.00 94.50 289 ASP A O 1
ATOM 2348 N N . ARG A 1 290 ? -1.606 -11.839 5.617 1.00 94.69 290 ARG A N 1
ATOM 2349 C CA . ARG A 1 290 ? -1.863 -12.815 6.677 1.00 94.69 290 ARG A CA 1
ATOM 2350 C C . ARG A 1 290 ? -0.573 -13.187 7.382 1.00 94.69 290 ARG A C 1
ATOM 2352 O O . ARG A 1 290 ? 0.420 -13.506 6.734 1.00 94.69 290 ARG A O 1
ATOM 2359 N N . GLY A 1 291 ? -0.623 -13.217 8.708 1.00 95.25 291 GLY A N 1
ATOM 2360 C CA . GLY A 1 291 ? 0.493 -13.630 9.554 1.00 95.25 291 GLY A CA 1
ATOM 2361 C C . GLY A 1 291 ? 0.201 -14.928 10.292 1.00 95.25 291 GLY A C 1
ATOM 2362 O O . GLY A 1 291 ? -0.892 -15.097 10.837 1.00 95.25 291 GLY A O 1
ATOM 2363 N N . PHE A 1 292 ? 1.197 -15.806 10.359 1.00 95.56 292 PHE A N 1
ATOM 2364 C CA . PHE A 1 292 ? 1.158 -17.070 11.094 1.00 95.56 292 PHE A CA 1
ATOM 2365 C C . PHE A 1 292 ? 2.398 -17.208 11.980 1.00 95.56 292 PHE A C 1
ATOM 2367 O O . PHE A 1 292 ? 3.456 -16.709 11.617 1.00 95.56 292 PHE A O 1
ATOM 2374 N N . THR A 1 293 ? 2.304 -17.877 13.124 1.00 95.56 293 THR A N 1
ATOM 2375 C CA . THR A 1 293 ? 3.483 -18.252 13.926 1.00 95.56 293 THR A CA 1
ATOM 2376 C C . THR A 1 293 ? 4.227 -19.430 13.285 1.00 95.56 293 THR A C 1
ATOM 2378 O O . THR A 1 293 ? 3.697 -20.077 12.379 1.00 95.56 293 THR A O 1
ATOM 2381 N N . ASP A 1 294 ? 5.415 -19.773 13.797 1.00 92.31 294 ASP A N 1
ATOM 2382 C CA . ASP A 1 294 ? 6.161 -20.980 13.386 1.00 92.31 294 ASP A CA 1
ATOM 2383 C C . ASP A 1 294 ? 5.357 -22.283 13.557 1.00 92.31 294 ASP A C 1
ATOM 2385 O O . ASP A 1 294 ? 5.548 -23.247 12.817 1.00 92.31 294 ASP A O 1
ATOM 2389 N N . ASN A 1 295 ? 4.415 -22.314 14.506 1.00 92.88 295 ASN A N 1
ATOM 2390 C CA . ASN A 1 295 ? 3.534 -23.464 14.730 1.00 92.88 295 ASN A CA 1
ATOM 2391 C C . ASN A 1 295 ? 2.337 -23.498 13.761 1.00 92.88 295 ASN A C 1
ATOM 2393 O O . ASN A 1 295 ? 1.531 -24.425 13.807 1.00 92.88 295 ASN A O 1
ATOM 2397 N N . GLY A 1 296 ? 2.206 -22.492 12.891 1.00 92.62 296 GLY A N 1
ATOM 2398 C CA . GLY A 1 296 ? 1.074 -22.321 11.984 1.00 92.62 296 GLY A CA 1
ATOM 2399 C C . GLY A 1 296 ? -0.138 -21.636 12.618 1.00 92.62 296 GLY A C 1
ATOM 2400 O O . GLY A 1 296 ? -1.183 -21.550 11.969 1.00 92.62 296 GLY A O 1
ATOM 2401 N N . ASP A 1 297 ? -0.021 -21.128 13.849 1.00 94.12 297 ASP A N 1
ATOM 2402 C CA . ASP A 1 297 ? -1.124 -20.431 14.509 1.00 94.12 297 ASP A CA 1
ATOM 2403 C C . ASP A 1 297 ? -1.383 -19.092 13.832 1.00 94.12 297 ASP A C 1
ATOM 2405 O O . ASP A 1 297 ? -0.465 -18.337 13.516 1.00 94.12 297 ASP A O 1
ATOM 2409 N N . TYR A 1 298 ? -2.655 -18.773 13.637 1.00 92.38 298 TYR A N 1
ATOM 2410 C CA . TYR A 1 298 ? -3.065 -17.522 13.027 1.00 92.38 298 TYR A CA 1
ATOM 2411 C C . TYR A 1 298 ? -2.773 -16.317 13.933 1.00 92.38 298 TYR A C 1
ATOM 2413 O O . TYR A 1 298 ? -3.218 -16.281 15.080 1.00 92.38 298 TYR A O 1
ATOM 2421 N N . VAL A 1 299 ? -2.108 -15.296 13.388 1.00 93.00 299 VAL A N 1
ATOM 2422 C CA . VAL A 1 299 ? -1.787 -14.049 14.101 1.00 93.00 299 VAL A CA 1
ATOM 2423 C C . VAL A 1 299 ? -2.703 -12.909 13.659 1.00 93.00 299 VAL A C 1
ATOM 2425 O O . VAL A 1 299 ? -3.360 -12.288 14.493 1.00 93.00 299 VAL A O 1
ATOM 2428 N N . TYR A 1 300 ? -2.768 -12.622 12.355 1.00 92.12 300 TYR A N 1
ATOM 2429 C CA . TYR A 1 300 ? -3.519 -11.480 11.821 1.00 92.12 300 TYR A CA 1
ATOM 2430 C C . TYR A 1 300 ? -3.986 -11.696 10.371 1.00 92.12 300 TYR A C 1
ATOM 2432 O O . TYR A 1 300 ? -3.499 -12.596 9.685 1.00 92.12 300 TYR A O 1
ATOM 2440 N N . GLY A 1 301 ? -4.898 -10.827 9.909 1.00 92.12 301 GLY A N 1
ATOM 2441 C CA . GLY A 1 301 ? -5.432 -10.779 8.538 1.00 92.12 301 GLY A CA 1
ATOM 2442 C C . GLY A 1 301 ? -6.940 -11.052 8.482 1.00 92.12 301 GLY A C 1
ATOM 2443 O O . GLY A 1 301 ? -7.639 -10.901 9.492 1.00 92.12 301 GLY A O 1
ATOM 2444 N N . ASN A 1 302 ? -7.420 -11.575 7.349 1.00 91.69 302 ASN A N 1
ATOM 2445 C CA . ASN A 1 302 ? -8.728 -12.229 7.261 1.00 91.69 302 ASN A CA 1
ATOM 2446 C C . ASN A 1 302 ? -8.588 -13.761 7.404 1.00 91.69 302 ASN A C 1
ATOM 2448 O O . ASN A 1 302 ? -7.892 -14.417 6.624 1.00 91.69 302 ASN A O 1
ATOM 2452 N N . ARG A 1 303 ? -9.308 -14.363 8.361 1.00 89.69 303 ARG A N 1
ATOM 2453 C CA . ARG A 1 303 ? -9.214 -15.808 8.670 1.00 89.69 303 ARG A CA 1
ATOM 2454 C C . ARG A 1 303 ? -9.695 -16.733 7.558 1.00 89.69 303 ARG A C 1
ATOM 2456 O O . ARG A 1 303 ? -9.297 -17.892 7.513 1.00 89.69 303 ARG A O 1
ATOM 2463 N N . ARG A 1 304 ? -10.550 -16.235 6.666 1.00 90.38 304 ARG A N 1
ATOM 2464 C CA . ARG A 1 304 ? -11.067 -16.990 5.518 1.00 90.38 304 ARG A CA 1
ATOM 2465 C C . ARG A 1 304 ? -10.157 -16.861 4.295 1.00 90.38 304 ARG A C 1
ATOM 2467 O O . ARG A 1 304 ? -10.459 -17.450 3.264 1.00 90.38 304 ARG A O 1
ATOM 2474 N N . GLY A 1 305 ? -9.067 -16.092 4.396 1.00 90.94 305 GLY A N 1
ATOM 2475 C CA . GLY A 1 305 ? -8.173 -15.805 3.276 1.00 90.94 305 GLY A CA 1
ATOM 2476 C C . GLY A 1 305 ? -8.832 -14.980 2.174 1.00 90.94 305 GLY A C 1
ATOM 2477 O O . GLY A 1 305 ? -8.410 -15.070 1.023 1.00 90.94 305 GLY A O 1
ATOM 2478 N N . ILE A 1 306 ? -9.883 -14.226 2.509 1.00 93.38 306 ILE A N 1
ATOM 2479 C CA . ILE A 1 306 ? -10.568 -13.335 1.575 1.00 93.38 306 ILE A CA 1
ATOM 2480 C C . ILE A 1 306 ? -9.837 -11.992 1.574 1.00 93.38 306 ILE A C 1
ATOM 2482 O O . ILE A 1 306 ? -9.437 -11.493 2.621 1.00 93.38 306 ILE A O 1
ATOM 2486 N N . HIS A 1 307 ? -9.662 -11.419 0.386 1.00 96.38 307 HIS A N 1
ATOM 2487 C CA . HIS A 1 307 ? -9.006 -10.128 0.232 1.00 96.38 307 HIS A CA 1
ATOM 2488 C C . HIS A 1 307 ? -9.859 -9.008 0.843 1.00 96.38 307 HIS A C 1
ATOM 2490 O O . HIS A 1 307 ? -11.073 -8.952 0.623 1.00 96.38 307 HIS A O 1
ATOM 2496 N N . TYR A 1 308 ? -9.196 -8.050 1.483 1.00 97.44 308 TYR A N 1
ATOM 2497 C CA . TYR A 1 308 ? -9.724 -6.706 1.673 1.00 97.44 308 TYR A CA 1
ATOM 2498 C C . TYR A 1 308 ? -9.823 -6.054 0.295 1.00 97.44 308 TYR A C 1
ATOM 2500 O O . TYR A 1 308 ? -8.801 -5.805 -0.343 1.00 97.44 308 TYR A O 1
ATOM 2508 N N . LYS A 1 309 ? -11.044 -5.817 -0.188 1.00 97.12 309 LYS A N 1
ATOM 2509 C CA . LYS A 1 309 ? -11.312 -5.216 -1.500 1.00 97.12 309 LYS A CA 1
ATOM 2510 C C . LYS A 1 309 ? -11.491 -3.715 -1.330 1.00 97.12 309 LYS A C 1
ATOM 2512 O O . LYS A 1 309 ? -12.601 -3.250 -1.084 1.00 97.12 309 LYS A O 1
ATOM 2517 N N . MET A 1 310 ? -10.390 -2.974 -1.408 1.00 98.00 310 MET A N 1
ATOM 2518 C CA . MET A 1 310 ? -10.398 -1.530 -1.196 1.00 98.00 310 MET A CA 1
ATOM 2519 C C . MET A 1 310 ? -10.607 -0.805 -2.526 1.00 98.00 310 MET A C 1
ATOM 2521 O O . MET A 1 310 ? -9.816 -0.957 -3.456 1.00 98.00 310 MET A O 1
ATOM 2525 N N . GLN A 1 311 ? -11.670 -0.017 -2.610 1.00 97.69 311 GLN A N 1
ATOM 2526 C CA . GLN A 1 311 ? -11.997 0.811 -3.764 1.00 97.69 311 GLN A CA 1
ATOM 2527 C C . GLN A 1 311 ? -11.262 2.140 -3.655 1.00 97.69 311 GLN A C 1
ATOM 2529 O O . GLN A 1 311 ? -11.160 2.705 -2.568 1.00 97.69 311 GLN A O 1
ATOM 2534 N N . ARG A 1 312 ? -10.770 2.662 -4.775 1.00 98.12 312 ARG A N 1
ATOM 2535 C CA . ARG A 1 312 ? -10.176 3.993 -4.830 1.00 98.12 312 ARG A CA 1
ATOM 2536 C C . ARG A 1 312 ? -11.213 5.038 -4.433 1.00 98.12 312 ARG A C 1
ATOM 2538 O O . ARG A 1 312 ? -12.318 5.048 -4.967 1.00 98.12 312 ARG A O 1
ATOM 2545 N N . VAL A 1 313 ? -10.804 5.951 -3.564 1.00 98.06 313 VAL A N 1
ATOM 2546 C CA . VAL A 1 313 ? -11.587 7.107 -3.139 1.00 98.06 313 VAL A CA 1
ATOM 2547 C C . VAL A 1 313 ? -11.087 8.342 -3.884 1.00 98.06 313 VAL A C 1
ATOM 2549 O O . VAL A 1 313 ? -9.887 8.621 -3.883 1.00 98.06 313 VAL A O 1
ATOM 2552 N N . LEU A 1 314 ? -11.989 9.084 -4.530 1.00 96.44 314 LEU A N 1
ATOM 2553 C CA . LEU A 1 314 ? -11.663 10.364 -5.160 1.00 96.44 314 LEU A CA 1
ATOM 2554 C C . LEU A 1 314 ? -12.229 11.539 -4.349 1.00 96.44 314 LEU A C 1
ATOM 2556 O O . LEU A 1 314 ? -13.227 11.386 -3.637 1.00 96.44 314 LEU A O 1
ATOM 2560 N N . PRO A 1 315 ? -11.621 12.734 -4.456 1.00 94.56 315 PRO A N 1
ATOM 2561 C CA . PRO A 1 315 ? -12.173 13.943 -3.860 1.00 94.56 315 PRO A CA 1
ATOM 2562 C C . PRO A 1 315 ? -13.616 14.200 -4.302 1.00 94.56 315 PRO A C 1
ATOM 2564 O O . PRO A 1 315 ? -13.888 14.339 -5.492 1.00 94.56 315 PRO A O 1
ATOM 2567 N N . GLY A 1 316 ? -14.522 14.309 -3.329 1.00 90.94 316 GLY A N 1
ATOM 2568 C CA . GLY A 1 316 ? -15.944 14.576 -3.565 1.00 90.94 316 GLY A CA 1
ATOM 2569 C C . GLY A 1 316 ? -16.820 13.341 -3.795 1.00 90.94 316 GLY A C 1
ATOM 2570 O O . GLY A 1 316 ? -18.037 13.499 -3.863 1.00 90.94 316 GLY A O 1
ATOM 2571 N N . ASP A 1 317 ? -16.246 12.136 -3.865 1.00 93.31 317 ASP A N 1
ATOM 2572 C CA 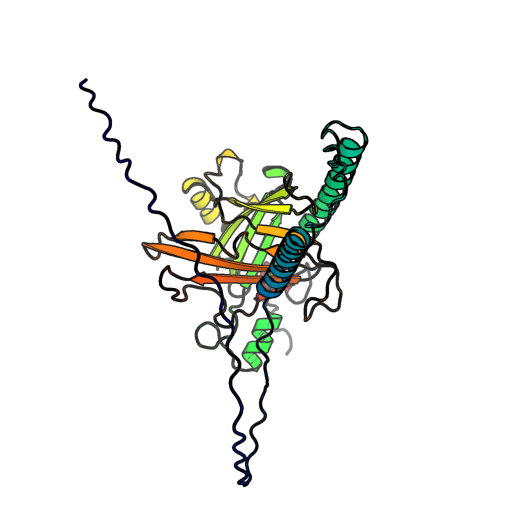. ASP A 1 317 ? -17.026 10.895 -3.927 1.00 93.31 317 ASP A CA 1
ATOM 2573 C C . ASP A 1 317 ? -17.711 10.583 -2.584 1.00 93.31 317 ASP A C 1
ATOM 2575 O O . ASP A 1 317 ? -17.341 11.107 -1.530 1.00 93.31 317 ASP A O 1
ATOM 2579 N N . GLU A 1 318 ? -18.670 9.652 -2.598 1.00 92.88 318 GLU A N 1
ATOM 2580 C CA . GLU A 1 318 ? -19.418 9.215 -1.407 1.00 92.88 318 GLU A CA 1
ATOM 2581 C C . GLU A 1 318 ? -18.527 8.689 -0.275 1.00 92.88 318 GLU A C 1
ATOM 2583 O O . GLU A 1 318 ? -18.912 8.766 0.887 1.00 92.88 318 GLU A O 1
ATOM 2588 N N . LEU A 1 319 ? -17.334 8.172 -0.588 1.00 95.31 319 LEU A N 1
ATOM 2589 C CA . LEU A 1 319 ? -16.369 7.681 0.400 1.00 95.31 319 LEU A CA 1
ATOM 2590 C C . LEU A 1 319 ? -15.362 8.749 0.848 1.00 95.31 319 LEU A C 1
ATOM 2592 O O . LEU A 1 319 ? -14.534 8.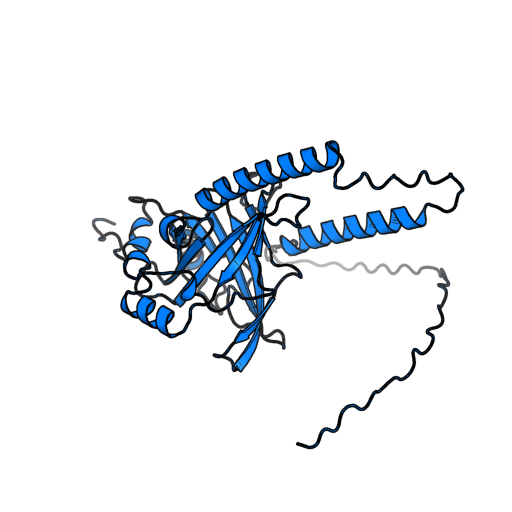472 1.705 1.00 95.31 319 LEU A O 1
ATOM 2596 N N . TRP A 1 320 ? -15.417 9.985 0.340 1.00 96.06 320 TRP A N 1
ATOM 2597 C CA . TRP A 1 320 ? -14.439 11.027 0.688 1.00 96.06 320 TRP A CA 1
ATOM 2598 C C . TRP A 1 320 ? -14.390 11.355 2.191 1.00 96.06 320 TRP A C 1
ATOM 2600 O O . TRP A 1 320 ? -13.371 11.814 2.719 1.00 96.06 320 TRP A O 1
ATOM 2610 N N . TRP A 1 321 ? -15.469 11.070 2.920 1.00 95.75 321 TRP A N 1
ATOM 2611 C CA . TRP A 1 321 ? -15.490 11.202 4.372 1.00 95.75 321 TRP A CA 1
ATOM 2612 C C . TRP A 1 321 ? -14.454 10.324 5.078 1.00 95.75 321 TRP A C 1
ATOM 2614 O O . TRP A 1 321 ? -13.973 10.715 6.139 1.00 95.75 321 TRP A O 1
ATOM 2624 N N . THR A 1 322 ? -14.074 9.177 4.506 1.00 96.50 322 THR A N 1
ATOM 2625 C CA . THR A 1 322 ? -13.080 8.283 5.114 1.00 96.50 322 THR A CA 1
ATOM 2626 C C . THR A 1 322 ? -11.694 8.917 5.095 1.00 96.50 322 THR A C 1
ATOM 2628 O O . THR A 1 322 ? -10.909 8.688 6.006 1.00 96.50 322 THR A O 1
ATOM 2631 N N . VAL A 1 323 ? -11.409 9.760 4.096 1.00 96.00 323 VAL A N 1
ATOM 2632 C CA . VAL A 1 323 ? -10.146 10.506 3.972 1.00 96.00 323 VAL A CA 1
ATOM 2633 C C . VAL A 1 323 ? -10.087 11.661 4.971 1.00 96.00 323 VAL A C 1
ATOM 2635 O O . VAL A 1 323 ? -9.044 11.940 5.560 1.00 96.00 323 VAL A O 1
ATOM 2638 N N . THR A 1 324 ? -11.214 12.344 5.176 1.00 94.50 324 THR A N 1
ATOM 2639 C CA . THR A 1 324 ? -11.301 13.529 6.049 1.00 94.50 324 THR A CA 1
ATOM 2640 C C . THR A 1 324 ? -11.639 13.195 7.503 1.00 94.50 324 THR A C 1
ATOM 2642 O O . THR A 1 324 ? -11.524 14.060 8.371 1.00 94.50 324 THR A O 1
ATOM 2645 N N . GLY A 1 325 ? -12.078 11.967 7.789 1.00 93.06 325 GLY A N 1
ATOM 2646 C CA . GLY A 1 325 ? -12.609 11.573 9.095 1.00 93.06 325 GLY A CA 1
ATOM 2647 C C . GLY A 1 325 ? -13.952 12.213 9.444 1.00 93.06 325 GLY A C 1
ATOM 2648 O O . GLY A 1 325 ? -14.354 12.183 10.606 1.00 93.06 325 GLY A O 1
ATOM 2649 N N . SER A 1 326 ? -14.623 12.828 8.467 1.00 91.00 326 SER A N 1
ATOM 2650 C CA . SER A 1 326 ? -15.829 13.631 8.671 1.00 91.00 326 SER A CA 1
ATOM 2651 C C . SER A 1 326 ? -16.997 12.992 7.920 1.00 91.00 326 SER A C 1
ATOM 2653 O O . SER A 1 326 ? -17.193 13.325 6.749 1.00 91.00 326 SER A O 1
ATOM 2655 N N . PRO A 1 327 ? -17.740 12.050 8.544 1.00 83.75 327 PRO A N 1
ATOM 2656 C CA . PRO A 1 327 ? -18.885 11.404 7.906 1.00 83.75 327 PRO A CA 1
ATOM 2657 C C . PRO A 1 327 ? -19.872 12.463 7.406 1.00 83.75 327 PRO A C 1
ATOM 2659 O O . PRO A 1 327 ? -19.998 13.512 8.051 1.00 83.75 327 PRO A O 1
ATOM 2662 N N . PRO A 1 328 ? -20.570 12.217 6.281 1.00 79.38 328 PRO A N 1
ATOM 2663 C CA . PRO A 1 328 ? -21.602 13.132 5.824 1.00 79.38 328 PRO A CA 1
ATOM 2664 C C . PRO A 1 328 ? -22.573 13.371 6.982 1.00 79.38 328 PRO A C 1
ATOM 2666 O O . PRO A 1 328 ? -23.032 12.425 7.628 1.00 79.38 328 PRO A O 1
ATOM 2669 N N . SER A 1 329 ? -22.836 14.641 7.296 1.00 72.62 329 SER A N 1
ATOM 2670 C CA . SER A 1 329 ? -23.901 14.990 8.228 1.00 72.62 329 SER A CA 1
ATOM 2671 C C . SER A 1 329 ? -25.165 14.313 7.719 1.00 72.62 329 SER A C 1
ATOM 2673 O O . SER A 1 329 ? -25.489 14.470 6.544 1.00 72.62 329 SER A O 1
ATOM 2675 N N . ASN A 1 330 ? -25.841 13.539 8.572 1.00 55.00 330 ASN A N 1
ATOM 2676 C CA . ASN A 1 330 ? -27.156 12.966 8.285 1.00 55.00 330 ASN A CA 1
ATOM 2677 C C . ASN A 1 330 ? -28.177 14.105 8.084 1.00 55.00 330 ASN A C 1
ATOM 2679 O O . ASN A 1 330 ? -29.036 14.343 8.927 1.00 55.00 330 ASN A O 1
ATOM 2683 N N . GLU A 1 331 ? -28.065 14.849 6.992 1.00 41.81 331 GLU A N 1
ATOM 2684 C CA . GLU A 1 331 ? -29.096 15.727 6.479 1.00 41.81 331 GLU A CA 1
ATOM 2685 C C . GLU A 1 331 ? -29.875 14.894 5.462 1.00 41.81 331 GLU A C 1
ATOM 2687 O O . GLU A 1 331 ? -29.510 14.789 4.296 1.00 41.81 331 GLU A O 1
ATOM 2692 N N . HIS A 1 332 ? -30.946 14.278 5.971 1.00 37.50 332 HIS A N 1
ATOM 2693 C CA . HIS A 1 332 ? -32.003 13.567 5.242 1.00 37.50 332 HIS A CA 1
ATOM 2694 C C . HIS A 1 332 ? -31.696 12.123 4.801 1.00 37.50 332 HIS A C 1
ATOM 2696 O O . HIS A 1 332 ? -31.417 11.849 3.636 1.00 37.50 332 HIS A O 1
ATOM 2702 N N . VAL A 1 333 ? -31.883 11.186 5.741 1.00 37.31 333 VAL A N 1
ATOM 2703 C CA . VAL A 1 333 ? -32.465 9.860 5.447 1.00 37.31 333 VAL A CA 1
ATOM 2704 C C . VAL A 1 333 ? -33.918 9.873 5.892 1.00 37.31 333 VAL A C 1
ATOM 2706 O O . VAL A 1 333 ? -34.164 10.388 7.010 1.00 37.31 333 VAL A O 1
#

Foldseek 3Di:
DDDDDDDDDDDDDDDDDDDDDDDDDDDDDDDDDDDDDDDDDDDDPPPPPDADPVRVVVVVVVVVVVVVVVVVPPPPDDDPPPPPPPQPCPDPVVVVLLVVLVVVLVVVLVVCCLQQAAKWWLVVQQVVCVVVVQDADVSLGDFTKMKHWHDCCVQANPQWIKIWMAGDLALLRTDDIWIKGWDFDSPDPQGKIKIWTWDFDPVQVVVCVVVSNPVVNDRDYPVRTDDTPPQAIKIKDWDQDDDPPCPRATKIWIFGPVQFGWDQDPVVRAIWTWGWTWMTGSFWTWIFIWIAGPVRHGDDGRPVSGTSIITGDDPPDQSVCSVVVHHPDCPDD